Protein AF-A0A401PH43-F1 (afdb_monomer)

Radius of gyration: 20.77 Å; Cα contacts (8 Å, |Δi|>4): 677; chains: 1; bounding box: 46×24×68 Å

Secondary structure (DSSP, 8-state):
---PPEEEEEE---EEEEE--EEEEEE---EEEEE--EEEEEEEEEEEEEE--EEEEEEEEEEEEEE--EEEEEE--EEEEEE--EEEEEEEEEEEEEE--EEEEEEEEEEEEEE---EEEEEEE--EEEEEEEEEEEEEE--EEEEEEEEEEEE---EEEEEEEEEEEEE--EEEEEEEEEEEEEE--EEEEEEEEEEEEEE----EEEEEEEEE--

Solvent-accessible surface area (backbone atoms only — not comparable to full-atom values): 9710 Å² total; per-residue (Å²): 132,86,85,70,74,49,76,47,77,47,78,52,73,53,77,46,79,44,83,48,41,44,35,42,39,37,39,43,43,39,38,40,38,38,41,43,40,40,36,42,39,36,42,40,41,38,36,41,39,42,37,44,36,41,38,39,40,39,42,41,36,40,36,41,38,37,40,42,37,43,36,41,37,40,42,42,37,42,37,41,40,37,43,41,39,40,36,43,40,38,43,40,38,42,35,43,38,37,41,43,33,44,39,39,40,41,40,44,36,44,38,40,39,40,40,42,49,36,39,42,38,39,40,43,34,41,37,41,41,39,39,42,36,39,37,42,42,36,42,43,38,42,36,41,36,38,41,43,39,40,36,43,33,48,36,43,40,39,36,41,38,38,42,40,37,41,36,43,40,34,41,45,40,41,36,42,38,36,43,41,34,45,36,44,38,40,42,44,34,42,37,42,39,40,42,43,38,42,38,38,38,77,47,78,47,77,46,82,51,72,50,78,47,82,43,85,56,130

Mean predicted aligned error: 4.61 Å

Foldseek 3Di:
DDQDEEEEEEEDEEEEEEAHHYEYAYDYAYEYEYEEEYEEHYAEHYEYAEEYEYEYEEHEEYEEAYAYEYEYEEHYEYEYEYHYEYEYDYAYHYEEEEAYEYEEEDAYEYEYEYHYAYEYEEHYEYEYDYAYAYEYEYEYEYEYEEHEHYEYAAYYEYEYAYHYEYEYHYEYHYEEHEEYEYEEEEEYEYEYEEHYEYEYDYHYHYHDDYHYHYHYDD

pLDDT: mean 93.83, std 7.71, range [42.06, 98.56]

Sequence (218 aa):
MGYEREIFVGYVREIFVGYERKIFVGYERDFFVGYVREIFVGYEREIFVGYGREIVVGYVREIFVGYEREIFVGYLREIFVGYEREVFVGYEREIFVGYVRVIFVGYLREVFVGYERDFFVGYVREVFVGYVREVFVGYVRGVFVGYVREIFVEYVREIFVGYVWEIFVGYEREIFVGYVREIFVGYEREIFVGYEREDFVGYVREVFVGYVRETFLC

Structure (mmCIF, N/CA/C/O backbone):
data_AF-A0A401PH43-F1
#
_entry.id   AF-A0A401PH43-F1
#
loop_
_atom_site.group_PDB
_atom_site.id
_atom_site.type_symbol
_atom_site.label_atom_id
_atom_site.label_alt_id
_atom_site.label_comp_id
_atom_site.label_asym_id
_atom_site.label_entity_id
_atom_site.label_seq_id
_atom_site.pdbx_PDB_ins_code
_atom_site.Cartn_x
_atom_site.Cartn_y
_atom_site.Cartn_z
_atom_site.occupancy
_atom_site.B_iso_or_equiv
_atom_site.auth_seq_id
_atom_site.auth_comp_id
_atom_site.auth_asym_id
_atom_site.auth_atom_id
_atom_site.pdbx_PDB_model_num
ATOM 1 N N . MET A 1 1 ? -6.395 -14.710 36.425 1.00 44.12 1 MET A N 1
ATOM 2 C CA . MET A 1 1 ? -6.959 -13.359 36.248 1.00 44.12 1 MET A CA 1
ATOM 3 C C . MET A 1 1 ? -7.777 -13.417 34.978 1.00 44.12 1 MET A C 1
ATOM 5 O O . MET A 1 1 ? -7.200 -13.651 33.925 1.00 44.12 1 MET A O 1
ATOM 9 N N . GLY A 1 2 ? -9.102 -13.446 35.112 1.00 42.06 2 GLY A N 1
ATOM 10 C CA . GLY A 1 2 ? -10.000 -13.591 33.968 1.00 42.06 2 GLY A CA 1
ATOM 11 C C . GLY A 1 2 ? -9.934 -12.333 33.114 1.00 42.06 2 GLY A C 1
ATOM 12 O O . GLY A 1 2 ? -10.031 -11.238 33.649 1.00 42.06 2 GLY A O 1
ATOM 13 N N . TYR A 1 3 ? -9.704 -12.497 31.815 1.00 54.25 3 TYR A N 1
ATOM 14 C CA . TYR A 1 3 ? -9.770 -11.400 30.859 1.00 54.25 3 TYR A CA 1
ATOM 15 C C . TYR A 1 3 ? -11.245 -11.152 30.551 1.00 54.25 3 TYR A C 1
ATOM 17 O O . TYR A 1 3 ? -11.844 -11.911 29.783 1.00 54.25 3 TYR A O 1
ATOM 25 N N . GLU A 1 4 ? -11.843 -10.151 31.186 1.00 63.12 4 GLU A N 1
ATOM 26 C CA . GLU A 1 4 ? -13.173 -9.690 30.799 1.00 63.12 4 GLU A CA 1
ATOM 27 C C . GLU A 1 4 ? -13.064 -8.894 29.494 1.00 63.12 4 GLU A C 1
ATOM 29 O O . GLU A 1 4 ? -12.068 -8.218 29.238 1.00 63.12 4 GLU A O 1
ATOM 34 N N . ARG A 1 5 ? -14.049 -9.077 28.610 1.00 79.88 5 ARG A N 1
ATOM 35 C CA . ARG A 1 5 ? -14.232 -8.213 27.444 1.00 79.88 5 ARG A CA 1
ATOM 36 C C . ARG A 1 5 ? -15.199 -7.125 27.856 1.00 79.88 5 ARG A C 1
ATOM 38 O O . ARG A 1 5 ? -16.316 -7.450 28.255 1.00 79.88 5 ARG A O 1
ATOM 45 N N . GLU A 1 6 ? -14.787 -5.880 27.710 1.00 89.19 6 GLU A N 1
ATOM 46 C CA . GLU A 1 6 ? -15.667 -4.737 27.921 1.00 89.19 6 GLU A CA 1
ATOM 47 C C . GLU A 1 6 ? -16.271 -4.309 26.582 1.00 89.19 6 GLU A C 1
ATOM 49 O O . GLU A 1 6 ? -15.622 -4.397 25.537 1.00 89.19 6 GLU A O 1
ATOM 54 N N . ILE A 1 7 ? -17.546 -3.920 26.614 1.00 92.94 7 ILE A N 1
ATOM 55 C CA . ILE A 1 7 ? -18.271 -3.409 25.452 1.00 92.94 7 ILE A CA 1
ATOM 56 C C . ILE A 1 7 ? -18.771 -2.019 25.809 1.00 92.94 7 ILE A C 1
ATOM 58 O O . ILE A 1 7 ? -19.544 -1.869 26.758 1.00 92.94 7 ILE A O 1
ATOM 62 N N . PHE A 1 8 ? -18.372 -1.038 25.015 1.00 93.31 8 PHE A N 1
ATOM 63 C CA . PHE A 1 8 ? -18.819 0.334 25.133 1.00 93.31 8 PHE A CA 1
ATOM 64 C C . PHE A 1 8 ? -19.725 0.684 23.956 1.00 93.31 8 PHE A C 1
ATOM 66 O O . PHE A 1 8 ? -19.488 0.275 22.820 1.00 93.31 8 PHE A O 1
ATOM 73 N N . VAL A 1 9 ? -20.808 1.405 24.244 1.00 93.38 9 VAL A N 1
ATOM 74 C CA . VAL A 1 9 ? -21.763 1.856 23.231 1.00 93.38 9 VAL A CA 1
ATOM 75 C C . VAL A 1 9 ? -22.109 3.311 23.495 1.00 93.38 9 VAL A C 1
ATOM 77 O O . VAL A 1 9 ? -22.597 3.643 24.579 1.00 93.38 9 VAL A O 1
ATOM 80 N N . GLY A 1 10 ? -21.929 4.164 22.490 1.00 93.69 10 GLY A N 1
ATOM 81 C CA . GLY A 1 10 ? -22.334 5.563 22.541 1.00 93.69 10 GLY A CA 1
ATOM 82 C C . GLY A 1 10 ? -21.169 6.522 22.352 1.00 93.69 10 GLY A C 1
ATOM 83 O O . GLY A 1 10 ? -20.628 6.610 21.262 1.00 93.69 10 GLY A O 1
ATOM 84 N N . TYR A 1 11 ? -20.882 7.332 23.367 1.00 94.44 11 TYR A N 1
ATOM 85 C CA . TYR A 1 11 ? -19.766 8.273 23.347 1.00 94.44 11 TYR A CA 1
ATOM 86 C C . TYR A 1 11 ? -18.805 7.899 24.466 1.00 94.44 11 TYR A C 1
ATOM 88 O O . TYR A 1 11 ? -19.192 7.997 25.636 1.00 94.44 11 TYR A O 1
ATOM 96 N N . VAL A 1 12 ? -17.580 7.517 24.118 1.00 93.69 12 VAL A N 1
ATOM 97 C CA . VAL A 1 12 ? -16.522 7.227 25.092 1.00 93.69 12 VAL A CA 1
ATOM 98 C C . VAL A 1 12 ? -15.364 8.183 24.891 1.00 93.69 12 VAL A C 1
ATOM 100 O O . VAL A 1 12 ? -15.141 8.765 23.825 1.00 93.69 12 VAL A O 1
ATOM 103 N N . ARG A 1 13 ? -14.686 8.430 26.005 1.00 95.88 13 ARG A N 1
ATOM 104 C CA . ARG A 1 13 ? -13.484 9.238 26.050 1.00 95.88 13 ARG A CA 1
ATOM 105 C C . ARG A 1 13 ? -12.669 8.846 27.268 1.00 95.88 13 ARG A C 1
ATOM 107 O O . ARG A 1 13 ? -12.871 9.395 28.355 1.00 95.88 13 ARG A O 1
ATOM 114 N N . GLU A 1 14 ? -11.746 7.929 27.075 1.00 93.88 14 GLU A N 1
ATOM 115 C CA . GLU A 1 14 ? -11.003 7.273 28.137 1.00 93.88 14 GLU A CA 1
ATOM 116 C C . GLU A 1 14 ? -9.506 7.150 27.821 1.00 93.88 14 GLU A C 1
ATOM 118 O O . GLU A 1 14 ? -9.012 7.485 26.743 1.00 93.88 14 GLU A O 1
ATOM 123 N N . ILE A 1 15 ? -8.753 6.761 28.848 1.00 94.56 15 ILE A N 1
ATOM 124 C CA . ILE A 1 15 ? -7.337 6.422 28.746 1.00 94.56 15 ILE A CA 1
ATOM 125 C C . ILE A 1 15 ? -7.186 5.017 29.301 1.00 94.56 15 ILE A C 1
ATOM 127 O O . ILE A 1 15 ? -7.549 4.767 30.453 1.00 94.56 15 ILE A O 1
ATOM 131 N N . PHE A 1 16 ? -6.585 4.142 28.510 1.00 92.69 16 PHE A N 1
ATOM 132 C CA . PHE A 1 16 ? -6.400 2.745 28.853 1.00 92.69 16 PHE A CA 1
ATOM 133 C C . PHE A 1 16 ? -4.918 2.396 28.906 1.00 92.69 16 PHE A C 1
ATOM 135 O O . PHE A 1 16 ? -4.126 2.804 28.054 1.00 92.69 16 PHE A O 1
ATOM 142 N N . VAL A 1 17 ? -4.522 1.677 29.957 1.00 92.62 17 VAL A N 1
ATOM 143 C CA . VAL A 1 17 ? -3.119 1.356 30.219 1.00 92.62 17 VAL A CA 1
ATOM 144 C C . VAL A 1 17 ? -3.003 -0.080 30.696 1.00 92.62 17 VAL A C 1
ATOM 146 O O . VAL A 1 17 ? -3.491 -0.432 31.770 1.00 92.62 17 VAL A O 1
ATOM 149 N N . GLY A 1 18 ? -2.242 -0.880 29.956 1.00 91.88 18 GLY A N 1
ATOM 150 C CA . GLY A 1 18 ? -1.929 -2.252 30.322 1.00 91.88 18 GLY A CA 1
ATOM 151 C C . GLY A 1 18 ? -2.345 -3.240 29.248 1.00 91.88 18 GLY A C 1
ATOM 152 O O . GLY A 1 18 ? -1.910 -3.128 28.107 1.00 91.88 18 GLY A O 1
ATOM 153 N N . TYR A 1 19 ? -3.094 -4.266 29.647 1.00 90.75 19 TYR A N 1
ATOM 154 C CA . TYR A 1 19 ? -3.571 -5.320 28.754 1.00 90.75 19 TYR A CA 1
ATOM 155 C C . TYR A 1 19 ? -5.071 -5.159 28.548 1.00 90.75 19 TYR A C 1
ATOM 157 O O . TYR A 1 19 ? -5.846 -5.518 29.433 1.00 90.75 19 TYR A O 1
ATOM 165 N N . GLU A 1 20 ? -5.460 -4.670 27.377 1.00 88.62 20 GLU A N 1
ATOM 166 C CA . GLU A 1 20 ? -6.841 -4.309 27.071 1.00 88.62 20 GLU A CA 1
ATOM 167 C C . GLU A 1 20 ? -7.461 -5.274 26.060 1.00 88.62 20 GLU A C 1
ATOM 169 O O . GLU A 1 20 ? -6.793 -5.832 25.180 1.00 88.62 20 GLU A O 1
ATOM 174 N N . ARG A 1 21 ? -8.766 -5.511 26.214 1.00 93.81 21 ARG A N 1
ATOM 175 C CA . ARG A 1 21 ? -9.552 -6.281 25.251 1.00 93.81 21 ARG A CA 1
ATOM 176 C C . ARG A 1 21 ? -10.984 -5.771 25.188 1.00 93.81 21 ARG A C 1
ATOM 178 O O . ARG A 1 21 ? -11.822 -6.184 25.994 1.00 93.81 21 ARG A O 1
ATOM 185 N N . LYS A 1 22 ? -11.262 -4.915 24.211 1.00 93.69 22 LYS A N 1
ATOM 186 C CA . LYS A 1 22 ? -12.470 -4.087 24.196 1.00 93.69 22 LYS A CA 1
ATOM 187 C C . LYS A 1 22 ? -13.195 -4.128 22.862 1.00 93.69 22 LYS A C 1
ATOM 189 O O . LYS A 1 22 ? -12.655 -4.583 21.856 1.00 93.69 22 LYS A O 1
ATOM 194 N N . ILE A 1 23 ? -14.464 -3.744 22.898 1.00 95.06 23 ILE A N 1
ATOM 195 C CA . ILE A 1 23 ? -15.289 -3.496 21.721 1.00 95.06 23 ILE A CA 1
ATOM 196 C C . ILE A 1 23 ? -15.966 -2.151 21.933 1.00 95.06 23 ILE A C 1
ATOM 198 O O . ILE A 1 23 ? -16.631 -1.962 22.952 1.00 95.06 23 ILE A O 1
ATOM 202 N N . PHE A 1 24 ? -15.850 -1.270 20.954 1.00 95.62 24 PHE A N 1
ATOM 203 C CA . PHE A 1 24 ? -16.446 0.051 20.974 1.00 95.62 24 PHE A CA 1
ATOM 204 C C . PHE A 1 24 ? -17.394 0.213 19.789 1.00 95.62 24 PHE A C 1
ATOM 206 O O . PHE A 1 24 ? -17.13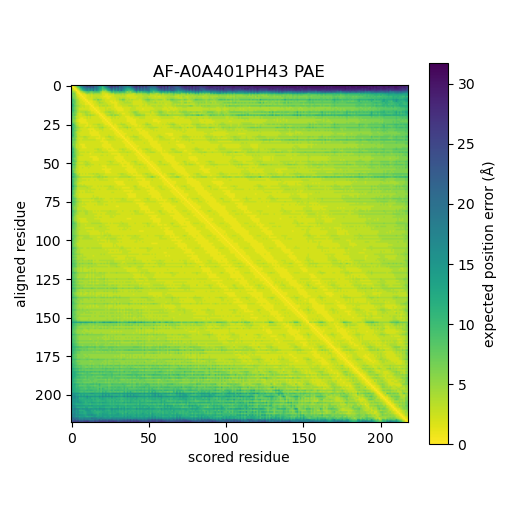9 -0.276 18.685 1.00 95.62 24 PHE A O 1
ATOM 213 N N . VAL A 1 25 ? -18.541 0.841 20.044 1.00 96.25 25 VAL A N 1
ATOM 214 C CA . VAL A 1 25 ? -19.552 1.126 19.025 1.00 96.25 25 VAL A CA 1
ATOM 215 C C . VAL A 1 25 ? -20.093 2.533 19.239 1.00 96.25 25 VAL A C 1
ATOM 217 O O . VAL A 1 25 ? -20.925 2.753 20.127 1.00 96.25 25 VAL A O 1
ATOM 220 N N . GLY A 1 26 ? -19.708 3.469 18.373 1.00 95.50 26 GLY A N 1
ATOM 221 C CA . GLY A 1 26 ? -20.236 4.825 18.416 1.00 95.50 26 GLY A CA 1
ATOM 222 C C . GLY A 1 26 ? -19.238 5.908 18.032 1.00 95.50 26 GLY A C 1
ATOM 223 O O . GLY A 1 26 ? -18.853 6.018 16.872 1.00 95.50 26 GLY A O 1
ATOM 224 N N . TYR A 1 27 ? -18.972 6.809 18.970 1.00 95.12 27 TYR A N 1
ATOM 225 C CA . TYR A 1 27 ? -18.087 7.954 18.809 1.00 95.12 27 TYR A CA 1
ATOM 226 C C . TYR A 1 27 ? -17.024 7.886 19.893 1.00 95.12 27 TYR A C 1
ATOM 228 O O . TYR A 1 27 ? -17.291 8.267 21.038 1.00 95.12 27 TYR A O 1
ATOM 236 N N . GLU A 1 28 ? -15.823 7.481 19.513 1.00 93.81 28 GLU A N 1
ATOM 237 C CA . GLU A 1 28 ? -14.765 7.189 20.466 1.00 93.81 28 GLU A CA 1
ATOM 238 C C . GLU A 1 28 ? -13.642 8.227 20.369 1.00 93.81 28 GLU A C 1
ATOM 240 O O . GLU A 1 28 ? -13.388 8.868 19.333 1.00 93.81 28 GLU A O 1
ATOM 245 N N . ARG A 1 29 ? -12.999 8.487 21.509 1.00 96.44 29 ARG A N 1
ATOM 246 C CA . ARG A 1 29 ? -11.845 9.379 21.567 1.00 96.44 29 ARG A CA 1
ATOM 247 C C . ARG A 1 29 ? -10.903 8.968 22.681 1.00 96.44 29 ARG A C 1
ATOM 249 O O . ARG A 1 29 ? -10.858 9.625 23.731 1.00 96.44 29 ARG A O 1
ATOM 256 N N . ASP A 1 30 ? -10.101 7.964 22.385 1.00 95.50 30 ASP A N 1
ATOM 257 C CA . ASP A 1 30 ? -9.360 7.249 23.406 1.00 95.50 30 ASP A CA 1
ATOM 258 C C . ASP A 1 30 ? -7.843 7.316 23.199 1.00 95.50 30 ASP A C 1
ATOM 260 O O . ASP A 1 30 ? -7.323 7.798 22.187 1.00 95.50 30 ASP A O 1
ATOM 264 N N . PHE A 1 31 ? -7.117 6.927 24.242 1.00 95.94 31 PHE A N 1
ATOM 265 C CA . PHE A 1 31 ? -5.663 6.820 24.236 1.00 95.94 31 PHE A CA 1
ATOM 266 C C . PHE A 1 31 ? -5.257 5.513 24.903 1.00 95.94 31 PHE A C 1
ATOM 268 O O . PHE A 1 31 ? -5.560 5.296 26.080 1.00 95.94 31 PHE A O 1
ATOM 275 N N . PHE A 1 32 ? -4.525 4.683 24.172 1.00 96.00 32 PHE A N 1
ATOM 276 C CA . PHE A 1 32 ? -4.158 3.340 24.584 1.00 96.00 32 PHE A CA 1
ATOM 277 C C . PHE A 1 32 ? -2.647 3.197 24.735 1.00 96.00 32 PHE A C 1
ATOM 279 O O . PHE A 1 32 ? -1.870 3.568 23.854 1.00 96.00 32 PHE A O 1
ATOM 286 N N . VAL A 1 33 ? -2.217 2.616 25.858 1.00 96.25 33 VAL A N 1
ATOM 287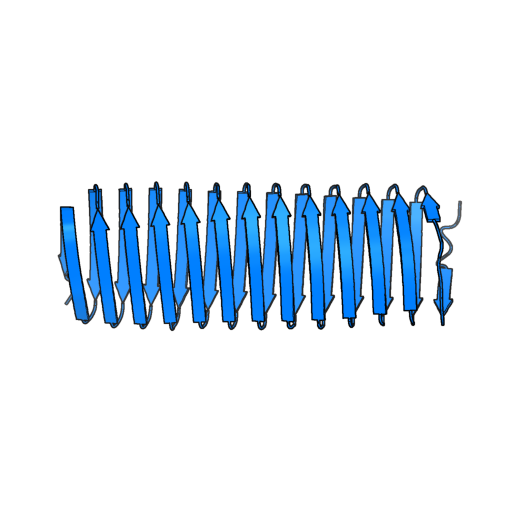 C CA . VAL A 1 33 ? -0.809 2.277 26.102 1.00 96.25 33 VAL A CA 1
ATOM 288 C C . VAL A 1 33 ? -0.673 0.84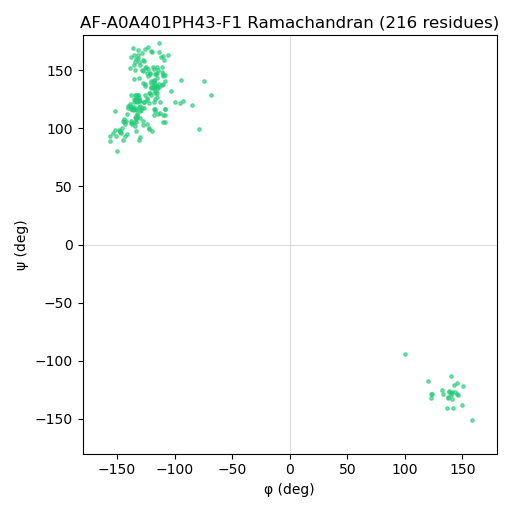2 26.578 1.00 96.25 33 VAL A C 1
ATOM 290 O O . VAL A 1 33 ? -1.178 0.477 27.640 1.00 96.25 33 VAL A O 1
ATOM 293 N N . GLY A 1 34 ? 0.115 0.048 25.860 1.00 95.19 34 GLY A N 1
ATOM 294 C CA . GLY A 1 34 ? 0.472 -1.308 26.266 1.00 95.19 34 GLY A CA 1
ATOM 295 C C . GLY A 1 34 ? 0.115 -2.347 25.215 1.00 95.19 34 GLY A C 1
ATOM 296 O O . GLY A 1 34 ? 0.547 -2.240 24.074 1.00 95.19 34 GLY A O 1
ATOM 297 N N . TYR A 1 35 ? -0.591 -3.395 25.633 1.00 94.50 35 TYR A N 1
ATOM 298 C CA . TYR A 1 35 ? -0.999 -4.506 24.782 1.00 94.50 35 TYR A CA 1
ATOM 299 C C . TYR A 1 35 ? -2.507 -4.462 24.567 1.00 94.50 35 TYR A C 1
ATOM 301 O O . TYR A 1 35 ? -3.260 -4.846 25.466 1.00 94.50 35 TYR A O 1
ATOM 309 N N . VAL A 1 36 ? -2.944 -4.055 23.381 1.00 93.88 36 VAL A N 1
ATOM 310 C CA . VAL A 1 36 ? -4.369 -3.895 23.068 1.00 93.88 36 VAL A CA 1
ATOM 311 C C . VAL A 1 36 ? -4.873 -4.931 22.071 1.00 93.88 36 VAL A C 1
ATOM 313 O O . VAL A 1 36 ? -4.116 -5.527 21.297 1.00 93.88 36 VAL A O 1
ATOM 316 N N . ARG A 1 37 ? -6.173 -5.223 22.153 1.00 95.81 37 ARG A N 1
ATOM 317 C CA . ARG A 1 37 ? -6.908 -6.066 21.202 1.00 95.81 37 ARG A CA 1
ATOM 318 C C . ARG A 1 37 ? -8.347 -5.609 21.096 1.00 95.81 37 ARG A C 1
ATOM 320 O O . ARG A 1 37 ? -9.166 -5.999 21.937 1.00 95.81 37 ARG A O 1
ATOM 327 N N . GLU A 1 38 ? -8.651 -4.839 20.069 1.00 95.19 38 GLU A N 1
ATOM 328 C CA . GLU A 1 38 ? -9.865 -4.030 20.066 1.00 95.19 38 GLU A CA 1
ATOM 329 C C . GLU A 1 38 ? -10.635 -4.137 18.756 1.00 95.19 38 GLU A C 1
ATOM 331 O O . GLU A 1 38 ? -10.143 -4.641 17.743 1.00 95.19 38 GLU A O 1
ATOM 336 N N . ILE A 1 39 ? -11.917 -3.797 18.836 1.00 96.31 39 ILE A N 1
ATOM 337 C CA . ILE A 1 39 ? -12.816 -3.723 17.692 1.00 96.31 39 ILE A CA 1
ATOM 338 C C . ILE A 1 39 ? -13.566 -2.410 17.812 1.00 96.31 39 ILE A C 1
ATOM 340 O O . ILE A 1 39 ? -14.241 -2.197 18.819 1.00 96.31 39 ILE A O 1
ATOM 344 N N . PHE A 1 40 ? -13.505 -1.605 16.765 1.00 96.25 40 PHE A N 1
ATOM 345 C CA . PHE A 1 40 ? -14.127 -0.296 16.696 1.00 96.25 40 PHE A CA 1
ATOM 346 C C . PHE A 1 40 ? -15.128 -0.244 15.550 1.00 96.25 40 PHE A C 1
ATOM 348 O O . PHE A 1 40 ? -14.869 -0.731 14.444 1.00 96.25 40 PHE A O 1
ATOM 355 N N . VAL A 1 41 ? -16.307 0.310 15.823 1.00 97.25 41 VAL A N 1
ATOM 356 C CA . VAL A 1 41 ? -17.365 0.488 14.830 1.00 97.25 41 VAL A CA 1
ATOM 357 C C . VAL A 1 41 ? -17.993 1.863 15.008 1.00 97.25 41 VAL A C 1
ATOM 359 O O . VAL A 1 41 ? -18.850 2.050 15.877 1.00 97.25 41 VAL A O 1
ATOM 362 N N . GLY A 1 42 ? -17.662 2.796 14.117 1.00 96.69 42 GLY A N 1
ATOM 363 C CA . GLY A 1 42 ? -18.214 4.142 14.180 1.00 96.69 42 GLY A CA 1
ATOM 364 C C . GLY A 1 42 ? -17.261 5.248 13.743 1.00 96.69 42 GLY A C 1
ATOM 365 O O . GLY A 1 42 ? -16.772 5.254 12.611 1.00 96.69 42 GLY A O 1
ATOM 366 N N . TYR A 1 43 ? -17.128 6.261 14.595 1.00 96.38 43 TYR A N 1
ATOM 367 C CA . TYR A 1 43 ? -16.387 7.493 14.347 1.00 96.38 43 TYR A CA 1
ATOM 368 C C . TYR A 1 43 ? -15.268 7.659 15.369 1.00 96.38 43 TYR A C 1
ATOM 370 O O . TYR A 1 43 ? -15.493 8.237 16.436 1.00 96.38 43 TYR A O 1
ATOM 378 N N . GLU A 1 44 ? -14.060 7.278 14.970 1.00 93.81 44 GLU A N 1
ATOM 379 C CA . GLU A 1 44 ? -12.969 7.042 15.913 1.00 93.81 44 GLU A CA 1
ATOM 380 C C . GLU A 1 44 ? -11.871 8.096 15.808 1.00 93.81 44 GLU A C 1
ATOM 382 O O . GLU A 1 44 ? -11.587 8.665 14.739 1.00 93.81 44 GLU A O 1
ATOM 387 N N . ARG A 1 45 ? -11.286 8.422 16.964 1.00 97.19 45 ARG A N 1
ATOM 388 C CA . ARG A 1 45 ? -10.155 9.347 17.089 1.00 97.19 45 ARG A CA 1
ATOM 389 C C . ARG A 1 45 ? -9.208 8.916 18.188 1.00 97.19 45 ARG A C 1
ATOM 391 O O . ARG A 1 45 ? -9.331 9.397 19.319 1.00 97.19 45 ARG A O 1
ATOM 398 N N . GLU A 1 46 ? -8.231 8.105 17.831 1.00 96.12 46 GLU A N 1
ATOM 399 C CA . GLU A 1 46 ? -7.486 7.346 18.828 1.00 96.12 46 GLU A CA 1
ATOM 400 C C . GLU A 1 46 ? -5.983 7.459 18.635 1.00 96.12 46 GLU A C 1
ATOM 402 O O . GLU A 1 46 ? -5.479 7.959 17.623 1.00 96.12 46 GLU A O 1
ATOM 407 N N . ILE A 1 47 ? -5.259 7.089 19.684 1.00 97.00 47 ILE A N 1
ATOM 408 C CA . ILE A 1 47 ? -3.807 6.996 19.659 1.00 97.00 47 ILE A CA 1
ATOM 409 C C . ILE A 1 47 ? -3.416 5.727 20.398 1.00 97.00 47 ILE A C 1
ATOM 411 O O . ILE A 1 47 ? -3.778 5.550 21.564 1.00 97.00 47 ILE A O 1
ATOM 415 N N . PHE A 1 48 ? -2.594 4.924 19.743 1.00 97.06 48 PHE A N 1
ATOM 416 C CA . PHE A 1 48 ? -2.098 3.655 20.234 1.00 97.06 48 PHE A CA 1
ATOM 417 C C . PHE A 1 48 ? -0.588 3.702 20.393 1.00 97.06 48 PHE A C 1
ATOM 419 O O . PHE A 1 48 ? 0.150 4.134 19.505 1.00 97.06 48 PHE A O 1
ATOM 426 N N . VAL A 1 49 ? -0.116 3.270 21.561 1.00 97.94 49 VAL A N 1
ATOM 427 C CA . VAL A 1 49 ? 1.310 3.153 21.857 1.00 97.94 49 VAL A CA 1
ATOM 428 C C . VAL A 1 49 ? 1.605 1.775 22.439 1.00 97.94 49 VAL A C 1
ATOM 430 O O . VAL A 1 49 ? 1.292 1.501 23.603 1.00 97.94 49 VAL A O 1
ATOM 433 N N . GLY A 1 50 ? 2.283 0.922 21.672 1.00 97.25 50 GLY A N 1
ATOM 434 C CA . GLY A 1 50 ? 2.771 -0.368 22.155 1.00 97.25 50 GLY A CA 1
ATOM 435 C C . GLY A 1 50 ? 2.623 -1.512 21.160 1.00 97.25 50 GLY A C 1
ATOM 436 O O . GLY A 1 50 ? 3.391 -1.609 20.210 1.00 97.25 50 GLY A O 1
ATOM 437 N N . TYR A 1 51 ? 1.758 -2.466 21.493 1.00 96.88 51 TYR A N 1
ATOM 438 C CA . TYR A 1 51 ? 1.475 -3.646 20.684 1.00 96.88 51 TYR A CA 1
ATOM 439 C C . TYR A 1 51 ? -0.034 -3.827 20.591 1.00 96.88 51 TYR A C 1
ATOM 441 O O . TYR A 1 51 ? -0.662 -4.239 21.571 1.00 96.88 51 TYR A O 1
ATOM 449 N N . GLY A 1 52 ? -0.608 -3.626 19.422 1.00 94.50 52 GLY A N 1
ATOM 450 C CA . GLY A 1 52 ? -2.037 -3.760 19.207 1.00 94.50 52 GLY A CA 1
ATOM 451 C C . GLY A 1 52 ? -2.405 -4.757 18.127 1.0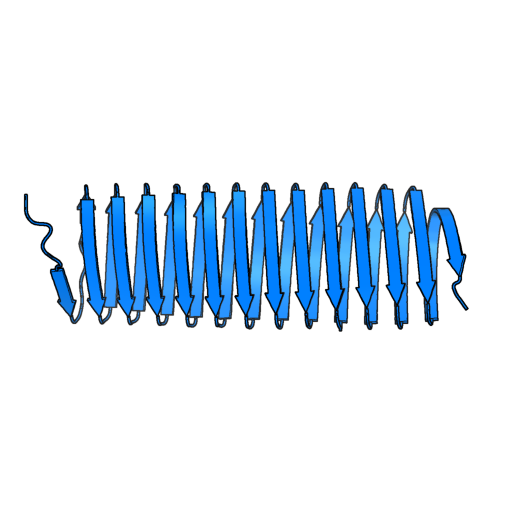0 94.50 52 GLY A C 1
ATOM 452 O O . GLY A 1 52 ? -1.584 -5.389 17.444 1.00 94.50 52 GLY A O 1
ATOM 453 N N . ARG A 1 53 ? -3.708 -5.023 18.104 1.00 97.25 53 ARG A N 1
ATOM 454 C CA . ARG A 1 53 ? -4.398 -5.771 17.058 1.00 97.25 53 ARG A CA 1
ATOM 455 C C . ARG A 1 53 ? -5.820 -5.279 17.001 1.00 97.25 53 ARG A C 1
ATOM 457 O O . ARG A 1 53 ? -6.584 -5.555 17.931 1.00 97.25 53 ARG A O 1
ATOM 464 N N . GLU A 1 54 ? -6.177 -4.661 15.897 1.00 96.50 54 GLU A N 1
ATOM 465 C CA . GLU A 1 54 ? -7.443 -3.956 15.804 1.00 96.50 54 GLU A CA 1
ATOM 466 C C . GLU A 1 54 ? -8.231 -4.351 14.569 1.00 96.50 54 GLU A C 1
ATOM 468 O O . GLU A 1 54 ? -7.708 -4.855 13.572 1.00 96.50 54 GLU A O 1
ATOM 473 N N . ILE A 1 55 ? -9.542 -4.191 14.691 1.00 97.38 55 ILE A N 1
ATOM 474 C CA . ILE A 1 55 ? -10.462 -4.233 13.567 1.00 97.38 55 ILE A CA 1
AT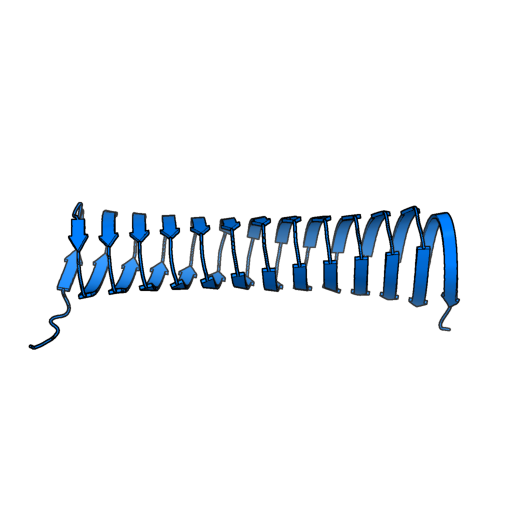OM 475 C C . ILE A 1 55 ? -11.296 -2.973 13.664 1.00 97.38 55 ILE A C 1
ATOM 477 O O . ILE A 1 55 ? -12.057 -2.822 14.619 1.00 97.38 55 ILE A O 1
ATOM 481 N N . VAL A 1 56 ? -11.193 -2.115 12.663 1.00 96.44 56 VAL A N 1
ATOM 482 C CA . VAL A 1 56 ? -11.858 -0.820 12.665 1.00 96.44 56 VAL A CA 1
ATOM 483 C C . VAL A 1 56 ? -12.777 -0.721 11.458 1.00 96.44 56 VAL A C 1
ATOM 485 O O . VAL A 1 56 ? -12.401 -1.023 10.323 1.00 96.44 56 VAL A O 1
ATOM 488 N N . VAL A 1 57 ? -14.023 -0.321 11.702 1.00 97.88 57 VAL A N 1
ATOM 489 C CA . VAL A 1 57 ? -15.026 -0.128 10.655 1.00 97.88 57 VAL A CA 1
ATOM 490 C C . VAL A 1 57 ? -15.680 1.237 10.815 1.00 97.88 57 VAL A C 1
ATOM 492 O O . VAL A 1 57 ? -16.429 1.461 11.765 1.00 97.88 57 VAL A O 1
ATOM 495 N N . GLY A 1 58 ? -15.479 2.130 9.845 1.00 97.00 58 GLY A N 1
ATOM 496 C CA . GLY A 1 58 ? -16.174 3.415 9.807 1.00 97.00 58 GLY A CA 1
ATOM 497 C C . GLY A 1 58 ? -15.314 4.592 9.358 1.00 97.00 58 GLY A C 1
ATOM 498 O O . GLY A 1 58 ? -14.680 4.548 8.306 1.00 97.00 58 GLY A O 1
ATOM 499 N N . TYR A 1 59 ? -15.387 5.688 10.112 1.00 96.69 59 TYR A N 1
ATOM 500 C CA . TYR A 1 59 ? -14.710 6.951 9.820 1.00 96.69 59 TYR A CA 1
ATOM 501 C C . TYR A 1 59 ? -13.667 7.248 10.887 1.00 96.69 59 TYR A C 1
ATOM 503 O O . TYR A 1 59 ? -14.019 7.585 12.015 1.00 96.69 59 TYR A O 1
ATOM 511 N N . VAL A 1 60 ? -12.396 7.203 10.512 1.00 92.94 60 VAL A N 1
ATOM 512 C CA . VAL A 1 60 ? -11.321 7.029 11.492 1.00 92.94 60 VAL A CA 1
ATOM 513 C C . VAL A 1 60 ? -10.255 8.101 11.354 1.00 92.94 60 VAL A C 1
ATOM 515 O O . VAL A 1 60 ? -10.018 8.654 10.272 1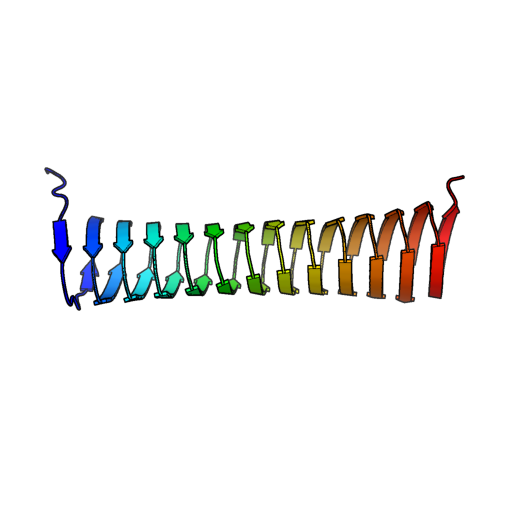.00 92.94 60 VAL A O 1
ATOM 518 N N . ARG A 1 61 ? -9.633 8.440 12.485 1.00 97.62 61 ARG A N 1
ATOM 519 C CA . ARG A 1 61 ? -8.380 9.194 12.541 1.00 97.62 61 ARG A CA 1
ATOM 520 C C . ARG A 1 61 ? -7.511 8.681 13.672 1.00 97.62 61 ARG A C 1
ATOM 522 O O . ARG A 1 61 ? -7.742 9.066 14.818 1.00 97.62 61 ARG A O 1
ATOM 529 N N . GLU A 1 62 ? -6.487 7.919 13.340 1.00 96.50 62 GLU A N 1
ATOM 530 C CA . GLU A 1 62 ? -5.681 7.229 14.341 1.00 96.50 62 GLU A CA 1
ATOM 531 C C . GLU A 1 62 ? -4.192 7.528 14.200 1.00 96.50 62 GLU A C 1
ATOM 533 O O . GLU A 1 62 ? -3.710 8.013 13.170 1.00 96.50 62 GLU A O 1
ATOM 538 N N . ILE A 1 63 ? -3.473 7.333 15.302 1.00 98.00 63 ILE A N 1
ATOM 539 C CA . ILE A 1 63 ? -2.017 7.397 15.348 1.00 98.00 63 ILE A CA 1
ATOM 540 C C . ILE A 1 63 ? -1.526 6.150 16.061 1.00 98.00 63 ILE A C 1
ATOM 542 O O . ILE A 1 63 ? -1.847 5.939 17.227 1.00 98.00 63 ILE A O 1
ATOM 546 N N . PHE A 1 64 ? -0.663 5.413 15.389 1.00 97.75 64 PHE A N 1
ATOM 547 C CA . PHE A 1 64 ? -0.098 4.166 15.855 1.00 97.75 64 PHE A CA 1
ATOM 548 C C . PHE A 1 64 ? 1.404 4.308 16.046 1.00 97.75 64 PHE A C 1
ATOM 550 O O . PHE A 1 64 ? 2.121 4.832 15.189 1.00 97.75 64 PHE A O 1
ATOM 557 N N . VAL A 1 65 ? 1.887 3.886 17.212 1.00 98.38 65 VAL A N 1
ATOM 558 C CA . VAL A 1 65 ? 3.312 3.885 17.537 1.00 98.38 65 VAL A CA 1
ATOM 559 C C . VAL A 1 65 ? 3.679 2.559 18.184 1.00 98.38 65 VAL A C 1
ATOM 561 O O . VAL A 1 65 ? 3.485 2.374 19.391 1.00 98.38 65 VAL A O 1
ATOM 564 N N . GLY A 1 66 ? 4.290 1.659 17.415 1.00 97.88 66 GLY A N 1
ATOM 565 C CA . GLY A 1 66 ? 4.748 0.389 17.959 1.00 97.88 66 GLY A CA 1
ATOM 566 C C . GLY A 1 66 ? 4.769 -0.771 16.976 1.00 97.88 66 GLY A C 1
ATOM 567 O O . GLY A 1 66 ? 5.555 -0.781 16.032 1.00 97.88 66 GLY A O 1
ATOM 568 N N . TYR A 1 67 ? 4.031 -1.821 17.318 1.00 98.00 67 TYR A N 1
ATOM 569 C CA . TYR A 1 67 ? 3.957 -3.065 16.562 1.00 98.00 67 TYR A CA 1
ATOM 570 C C . TYR A 1 67 ? 2.496 -3.425 16.361 1.00 98.00 67 TYR A C 1
ATOM 572 O O . TYR A 1 67 ? 1.923 -4.143 17.195 1.00 98.00 67 TYR A O 1
ATOM 580 N N . GLU A 1 68 ? 1.933 -2.997 15.242 1.00 96.94 68 GLU A N 1
ATOM 581 C CA . GLU A 1 68 ? 0.507 -3.107 15.017 1.00 96.94 68 GLU A CA 1
ATOM 582 C C . GLU A 1 68 ? 0.141 -4.150 13.969 1.00 96.94 68 GLU A C 1
ATOM 584 O O . GLU A 1 68 ? 0.952 -4.678 13.189 1.00 96.94 68 GLU A O 1
ATOM 589 N N . ARG A 1 69 ? -1.116 -4.575 14.073 1.00 98.19 69 ARG A N 1
ATOM 590 C CA . ARG A 1 69 ? -1.764 -5.442 13.097 1.00 98.19 69 ARG A CA 1
ATOM 591 C C . ARG A 1 69 ? -3.232 -5.093 13.022 1.00 98.19 69 ARG A C 1
ATOM 593 O O . ARG A 1 69 ? -4.020 -5.659 13.791 1.00 98.19 69 ARG A O 1
ATOM 600 N N . GLU A 1 70 ? -3.599 -4.264 12.070 1.00 97.56 70 GLU A N 1
ATOM 601 C CA . GLU A 1 70 ? -4.982 -3.855 11.918 1.00 97.56 70 GLU A CA 1
ATOM 602 C C . GLU A 1 70 ? -5.649 -4.388 10.653 1.00 97.56 70 GLU A C 1
ATOM 604 O O . GLU A 1 70 ? -5.036 -4.840 9.679 1.00 97.56 70 GLU A O 1
ATOM 609 N N . ILE A 1 71 ? -6.975 -4.355 10.709 1.00 98.19 71 ILE A N 1
ATOM 610 C CA . ILE A 1 71 ? -7.849 -4.469 9.556 1.00 98.19 71 ILE A CA 1
ATOM 611 C C . ILE A 1 71 ? -8.768 -3.266 9.599 1.00 98.19 71 ILE A C 1
ATOM 613 O O . ILE A 1 71 ? -9.538 -3.119 10.550 1.00 98.19 71 ILE A O 1
ATOM 617 N N . PHE A 1 72 ? -8.756 -2.483 8.536 1.00 97.75 72 PHE A N 1
ATOM 618 C CA . PHE A 1 72 ? -9.578 -1.304 8.438 1.00 97.75 72 PHE A CA 1
ATOM 619 C C . PHE A 1 72 ? -10.536 -1.359 7.255 1.00 97.75 72 PHE A C 1
ATOM 621 O O . PHE A 1 72 ? -10.207 -1.823 6.158 1.00 97.75 72 PHE A O 1
ATOM 628 N N . VAL A 1 73 ? -11.751 -0.867 7.486 1.00 98.25 73 VAL A N 1
ATOM 629 C CA . VAL A 1 73 ? -12.779 -0.740 6.456 1.00 98.25 73 VAL A CA 1
ATOM 630 C C . VAL A 1 73 ? -13.475 0.610 6.575 1.00 98.25 73 VAL A C 1
ATOM 632 O O . VAL A 1 73 ? -14.212 0.845 7.536 1.00 98.25 73 VAL A O 1
ATOM 635 N N . GLY A 1 74 ? -13.337 1.467 5.562 1.00 97.56 74 GLY A N 1
ATOM 636 C CA . GLY A 1 74 ? -14.142 2.682 5.450 1.00 97.56 74 GLY A CA 1
ATOM 637 C C . GLY A 1 74 ? -13.404 3.902 4.911 1.00 97.56 74 GLY A C 1
ATOM 638 O O . GLY A 1 74 ? -13.019 3.942 3.746 1.00 97.56 74 GLY A O 1
ATOM 639 N N . TYR A 1 75 ? -13.372 4.960 5.718 1.00 98.00 75 TYR A N 1
ATOM 640 C CA . TYR A 1 75 ? -12.747 6.238 5.386 1.00 98.00 75 TYR A CA 1
ATOM 641 C C . TYR A 1 75 ? -11.788 6.619 6.500 1.00 98.00 75 TYR A C 1
ATOM 643 O O . TYR A 1 75 ? -12.223 7.137 7.539 1.00 98.00 75 TYR A O 1
ATOM 651 N N . LEU A 1 76 ? -10.500 6.426 6.270 1.00 96.75 76 LEU A N 1
ATOM 652 C CA . LEU A 1 76 ? -9.514 6.545 7.320 1.00 96.75 76 LEU A CA 1
ATOM 653 C C . LEU A 1 76 ? -8.493 7.631 7.017 1.00 96.75 76 LEU A C 1
ATOM 655 O O . LEU A 1 76 ? -8.392 8.231 5.933 1.00 96.75 76 LEU A O 1
ATOM 659 N N . ARG A 1 77 ? -7.772 7.956 8.079 1.00 98.31 77 ARG A N 1
ATOM 660 C CA . ARG A 1 77 ? -6.626 8.839 8.038 1.00 98.31 77 ARG A CA 1
ATOM 661 C C . ARG A 1 77 ? -5.714 8.482 9.193 1.00 98.31 77 ARG A C 1
ATOM 663 O O . ARG A 1 77 ? -5.902 9.018 10.289 1.00 98.31 77 ARG A O 1
ATOM 670 N N . GLU A 1 78 ? -4.717 7.668 8.913 1.00 97.94 78 GLU A N 1
ATOM 671 C CA . GLU A 1 78 ? -3.780 7.197 9.918 1.00 97.94 78 GLU A CA 1
ATOM 672 C C . GLU A 1 78 ? -2.368 7.763 9.773 1.00 97.94 78 GLU A C 1
ATOM 674 O O . GLU A 1 78 ? -1.959 8.319 8.746 1.00 97.94 78 GLU A O 1
ATOM 679 N N . ILE A 1 79 ? -1.632 7.644 10.873 1.00 98.44 79 ILE A N 1
ATOM 680 C CA . ILE A 1 79 ? -0.186 7.800 10.932 1.00 98.44 79 ILE A CA 1
ATOM 681 C C . ILE A 1 79 ? 0.356 6.596 11.687 1.00 98.44 79 ILE A C 1
ATOM 683 O O . ILE A 1 79 ? 0.005 6.418 12.850 1.00 98.44 79 ILE A O 1
ATOM 687 N N . PHE A 1 80 ? 1.272 5.862 11.075 1.00 98.19 80 PHE A N 1
ATOM 688 C CA . PHE A 1 80 ? 1.909 4.710 11.684 1.00 98.19 80 PHE A CA 1
ATOM 689 C C . PHE A 1 80 ? 3.413 4.911 11.823 1.00 98.19 80 PHE A C 1
ATOM 691 O O . PHE A 1 80 ? 4.095 5.424 10.926 1.00 98.19 80 PHE A O 1
ATOM 698 N N . VAL A 1 81 ? 3.943 4.514 12.977 1.00 98.50 81 VAL A N 1
ATOM 699 C CA . VAL A 1 81 ? 5.363 4.609 13.300 1.00 98.50 81 VAL A CA 1
ATOM 700 C C . VAL A 1 81 ? 5.813 3.326 13.985 1.00 98.50 81 VAL A C 1
ATOM 702 O O . VAL A 1 81 ? 5.630 3.160 15.193 1.00 98.50 81 VAL A O 1
ATOM 705 N N . GLY A 1 82 ? 6.518 2.470 13.246 1.00 98.12 82 GLY A N 1
ATOM 706 C CA . GLY A 1 82 ? 7.028 1.221 13.795 1.00 98.12 82 GLY A CA 1
ATOM 707 C C . GLY A 1 82 ? 7.009 0.048 12.824 1.00 98.12 82 GLY A C 1
ATOM 708 O O . GLY A 1 82 ? 7.645 0.099 11.769 1.00 98.12 82 GLY A O 1
ATOM 709 N N . TYR A 1 83 ? 6.399 -1.052 13.259 1.00 98.19 83 TYR A N 1
ATOM 710 C CA . TYR A 1 83 ? 6.352 -2.329 12.553 1.00 98.19 83 TYR A CA 1
ATOM 711 C C . TYR A 1 83 ? 4.913 -2.755 12.317 1.00 98.19 83 TYR A C 1
ATOM 713 O O . TYR A 1 83 ? 4.317 -3.405 13.179 1.00 98.19 83 TYR A O 1
ATOM 721 N N . GLU A 1 84 ? 4.434 -2.520 11.106 1.00 97.44 84 GLU A N 1
ATOM 722 C CA . GLU A 1 84 ? 3.009 -2.594 10.831 1.00 97.44 84 GLU A CA 1
ATOM 723 C C . GLU A 1 84 ? 2.640 -3.702 9.856 1.00 97.44 84 GLU A C 1
ATOM 725 O O . GLU A 1 84 ? 3.443 -4.163 9.028 1.00 97.44 84 GLU A O 1
ATOM 730 N N . ARG A 1 85 ? 1.406 -4.188 10.000 1.00 98.31 85 ARG A N 1
ATOM 731 C CA . ARG A 1 85 ? 0.798 -5.146 9.077 1.00 98.31 85 ARG A CA 1
ATOM 732 C C . ARG A 1 85 ? -0.682 -4.878 8.948 1.00 98.31 85 ARG A C 1
ATOM 734 O O . ARG A 1 85 ? -1.452 -5.308 9.806 1.00 98.31 85 ARG A O 1
ATOM 741 N N . GLU A 1 86 ? -1.066 -4.319 7.821 1.00 97.94 86 GLU A N 1
ATOM 742 C CA . GLU A 1 86 ? -2.391 -3.744 7.671 1.00 97.94 86 GLU A CA 1
ATOM 743 C C . GLU A 1 86 ? -3.134 -4.331 6.482 1.00 97.94 86 GLU A C 1
ATOM 745 O O . GLU A 1 86 ? -2.558 -4.827 5.504 1.00 97.94 86 GLU A O 1
ATOM 750 N N . VAL A 1 87 ? -4.456 -4.313 6.603 1.00 98.38 87 VAL A N 1
ATOM 751 C CA . VAL A 1 87 ? -5.370 -4.607 5.508 1.00 98.38 87 VAL A CA 1
ATOM 752 C C . VAL A 1 87 ? -6.394 -3.491 5.437 1.00 98.38 87 VAL A C 1
ATOM 754 O O . VAL A 1 87 ? -7.182 -3.337 6.367 1.00 98.38 87 VAL A O 1
ATOM 757 N N . PHE A 1 88 ? -6.434 -2.790 4.312 1.00 98.06 88 PHE A N 1
ATOM 758 C CA . PHE A 1 88 ? -7.347 -1.680 4.076 1.00 98.06 88 PHE A CA 1
ATOM 759 C C . PHE A 1 88 ? -8.366 -1.998 2.995 1.00 98.06 88 PHE A C 1
ATOM 761 O O . PHE A 1 88 ? -8.041 -2.542 1.932 1.00 98.06 88 PHE A O 1
ATOM 768 N N . VAL A 1 89 ? -9.610 -1.595 3.246 1.00 98.44 89 VAL A N 1
ATOM 769 C CA . VAL A 1 89 ? -10.677 -1.586 2.247 1.00 98.44 89 VAL A CA 1
ATOM 770 C C . VAL A 1 89 ? -11.438 -0.268 2.329 1.00 98.44 89 VAL A C 1
ATOM 772 O O . VAL A 1 89 ? -12.279 -0.092 3.214 1.00 98.44 89 VAL A O 1
ATOM 775 N N . GLY A 1 90 ? -11.221 0.628 1.365 1.00 97.94 90 GLY A N 1
ATOM 776 C CA . GLY A 1 90 ? -11.898 1.920 1.393 1.00 97.94 90 GLY A CA 1
ATOM 777 C C . GLY A 1 90 ? -11.144 3.089 0.774 1.00 97.94 90 GLY A C 1
ATOM 778 O O . GLY A 1 90 ? -10.615 3.004 -0.337 1.00 97.94 90 GLY A O 1
ATOM 779 N N . TYR A 1 91 ? -11.220 4.225 1.462 1.00 98.31 91 TYR A N 1
ATOM 780 C CA . TYR A 1 91 ? -10.695 5.522 1.045 1.00 98.31 91 TYR A CA 1
ATOM 781 C C . TYR A 1 91 ? -9.714 6.048 2.080 1.00 98.31 91 TYR A C 1
ATOM 783 O O . TYR A 1 91 ? -10.130 6.703 3.040 1.00 98.31 91 TYR A O 1
ATOM 791 N N . GLU A 1 92 ? -8.429 5.876 1.799 1.00 97.69 92 GLU A N 1
ATOM 792 C CA . GLU A 1 92 ? -7.408 6.000 2.827 1.00 97.69 92 GLU A CA 1
ATOM 793 C C . GLU A 1 92 ? -6.396 7.104 2.573 1.00 97.69 92 GLU A C 1
ATOM 795 O O . GLU A 1 92 ? -6.156 7.569 1.447 1.00 97.69 92 GLU A O 1
ATOM 800 N N . ARG A 1 93 ? -5.858 7.602 3.686 1.00 98.50 93 ARG A N 1
ATOM 801 C CA . ARG A 1 93 ? -4.840 8.647 3.731 1.00 98.50 93 ARG A CA 1
ATOM 802 C C . ARG A 1 93 ? -3.843 8.336 4.825 1.00 98.50 93 ARG A C 1
ATOM 804 O O . ARG A 1 93 ? -4.045 8.761 5.962 1.00 98.50 93 ARG A O 1
ATOM 811 N N . GLU A 1 94 ? -2.757 7.701 4.441 1.00 98.06 94 GLU A N 1
ATOM 812 C CA . GLU A 1 94 ? -1.822 7.098 5.378 1.00 98.06 94 GLU A CA 1
ATOM 813 C C . GLU A 1 94 ? -0.464 7.802 5.332 1.00 98.06 94 GLU A C 1
ATOM 815 O O . GLU A 1 94 ? -0.058 8.397 4.322 1.00 98.06 94 GLU A O 1
ATOM 820 N N . ILE A 1 95 ? 0.213 7.793 6.478 1.00 98.44 95 ILE A N 1
ATOM 821 C CA . ILE A 1 95 ? 1.622 8.156 6.597 1.00 98.44 95 ILE A CA 1
ATOM 822 C C . ILE A 1 95 ? 2.315 7.049 7.371 1.00 98.44 95 ILE A C 1
ATOM 824 O O . ILE A 1 95 ? 1.977 6.823 8.530 1.00 98.44 95 ILE A O 1
ATOM 828 N N . PHE A 1 96 ? 3.345 6.465 6.781 1.00 98.12 96 PHE A N 1
ATOM 829 C CA . PHE A 1 96 ? 4.112 5.392 7.390 1.00 98.12 96 PHE A CA 1
ATOM 830 C C . PHE A 1 96 ? 5.563 5.778 7.622 1.00 98.12 96 PHE A C 1
ATOM 832 O O . PHE A 1 96 ? 6.231 6.370 6.767 1.00 98.12 96 PHE A O 1
ATOM 839 N N . VAL A 1 97 ? 6.081 5.385 8.782 1.00 98.44 97 VAL A N 1
ATOM 840 C CA . VAL A 1 97 ? 7.507 5.454 9.090 1.00 98.44 97 VAL A CA 1
ATOM 841 C C . VAL A 1 97 ? 7.950 4.147 9.737 1.00 98.44 97 VAL A C 1
ATOM 843 O O . VAL A 1 97 ? 7.644 3.893 10.901 1.00 98.44 97 VAL A O 1
ATOM 846 N N . GLY A 1 98 ? 8.739 3.343 9.021 1.00 98.12 98 GLY A N 1
ATOM 847 C CA . GLY A 1 98 ? 9.321 2.119 9.574 1.00 98.12 98 GLY A CA 1
ATOM 848 C C . GLY A 1 98 ? 9.279 0.919 8.637 1.00 98.12 98 GLY A C 1
ATOM 849 O O . GLY A 1 98 ? 9.742 1.001 7.502 1.00 98.12 98 GLY A O 1
ATOM 850 N N . TYR A 1 99 ? 8.826 -0.221 9.157 1.00 98.25 99 TYR A N 1
ATOM 851 C CA . TYR A 1 99 ? 8.711 -1.482 8.427 1.00 98.25 99 TYR A CA 1
ATOM 852 C C . TYR A 1 99 ? 7.244 -1.835 8.261 1.00 98.25 99 TYR A C 1
ATOM 854 O O . TYR A 1 99 ? 6.589 -2.170 9.245 1.00 98.25 99 TYR A O 1
ATOM 862 N N . VAL A 1 100 ? 6.755 -1.819 7.031 1.00 97.81 100 VAL A N 1
ATOM 863 C CA . VAL A 1 100 ? 5.325 -1.932 6.756 1.00 97.81 100 VAL A CA 1
ATOM 864 C C . VAL A 1 100 ? 5.045 -3.073 5.793 1.00 97.81 100 VAL A C 1
ATOM 866 O O . VAL A 1 100 ? 5.907 -3.530 5.032 1.00 97.81 100 VAL A O 1
ATOM 869 N N . ARG A 1 101 ? 3.839 -3.612 5.935 1.00 98.31 101 ARG A N 1
ATOM 870 C CA . ARG A 1 101 ? 3.258 -4.566 5.009 1.00 98.31 101 ARG A CA 1
ATOM 871 C C . ARG A 1 101 ? 1.762 -4.312 4.888 1.00 98.31 101 ARG A C 1
ATOM 873 O O . ARG A 1 101 ? 1.024 -4.721 5.786 1.00 98.31 101 ARG A O 1
ATOM 880 N N . VAL A 1 102 ? 1.328 -3.783 3.757 1.00 98.25 102 VAL A N 1
ATOM 881 C CA . VAL A 1 102 ? -0.073 -3.490 3.460 1.00 98.25 102 VAL A CA 1
ATOM 882 C C . VAL A 1 102 ? -0.655 -4.448 2.421 1.00 98.25 102 VAL A C 1
ATOM 884 O O . VAL A 1 10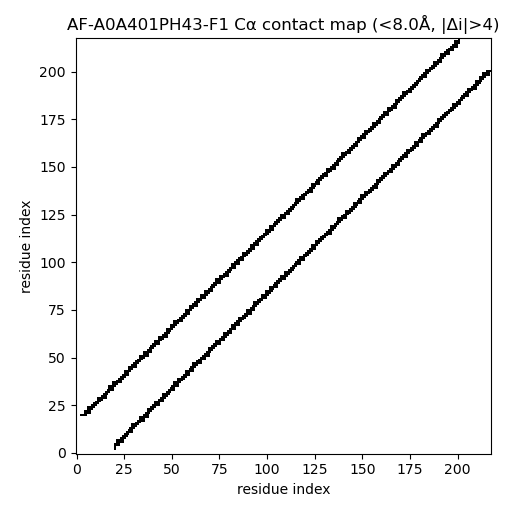2 ? 0.003 -4.936 1.496 1.00 98.25 102 VAL A O 1
ATOM 887 N N . ILE A 1 103 ? -1.941 -4.747 2.591 1.00 98.44 103 ILE A N 1
ATOM 888 C CA . ILE A 1 103 ? -2.825 -5.173 1.507 1.00 98.44 103 ILE A CA 1
ATOM 889 C C . ILE A 1 103 ? -3.935 -4.138 1.394 1.00 98.44 103 ILE A C 1
ATOM 891 O O . ILE A 1 103 ? -4.687 -3.935 2.343 1.00 98.44 103 ILE A O 1
ATOM 895 N N . PHE A 1 104 ? -4.081 -3.544 0.221 1.00 98.44 104 PHE A N 1
ATOM 896 C CA . PHE A 1 104 ? -4.984 -2.426 0.015 1.00 98.44 104 PHE A CA 1
ATOM 897 C C . PHE A 1 104 ? -5.972 -2.688 -1.122 1.00 98.44 104 PHE A C 1
ATOM 899 O O . PHE A 1 104 ? -5.591 -3.144 -2.205 1.00 98.44 104 PHE A O 1
ATOM 906 N N . VAL A 1 105 ? -7.244 -2.340 -0.904 1.00 98.56 105 VAL A N 1
ATOM 907 C CA . VAL A 1 105 ? -8.277 -2.319 -1.947 1.00 98.56 105 VAL A CA 1
ATOM 908 C C . VAL A 1 105 ? -9.093 -1.026 -1.875 1.00 98.56 105 VAL A C 1
ATOM 910 O O . VAL A 1 105 ? -9.849 -0.820 -0.927 1.00 98.56 105 VAL A O 1
ATOM 913 N N . GLY A 1 106 ? -9.031 -0.191 -2.918 1.00 98.31 106 GLY A N 1
ATOM 914 C CA . GLY A 1 106 ? -9.856 1.020 -3.023 1.00 98.31 106 GLY A CA 1
ATOM 915 C C . GLY A 1 106 ? -9.126 2.249 -3.566 1.00 98.31 106 GLY A C 1
ATOM 916 O O . GLY A 1 106 ? -8.556 2.208 -4.655 1.00 98.31 106 GLY A O 1
ATOM 917 N N . TYR A 1 107 ? -9.191 3.361 -2.830 1.00 98.50 107 TYR A N 1
ATOM 918 C CA . TYR A 1 107 ? -8.505 4.621 -3.139 1.00 98.50 107 TYR A CA 1
ATOM 919 C C . TYR A 1 107 ? -7.506 4.998 -2.043 1.00 98.50 107 TYR A C 1
ATOM 921 O O . TYR A 1 107 ? -7.928 5.393 -0.958 1.00 98.50 107 TYR A O 1
ATOM 929 N N . LEU A 1 108 ? -6.211 4.942 -2.340 1.00 98.38 108 LEU A N 1
ATOM 930 C CA . LEU A 1 108 ? -5.148 5.254 -1.389 1.00 98.38 108 LEU A CA 1
ATOM 931 C C . LEU A 1 108 ? -4.463 6.571 -1.729 1.00 98.38 108 LEU A C 1
ATOM 933 O O . LEU A 1 108 ? -4.190 6.892 -2.892 1.00 98.38 108 LEU A O 1
ATOM 937 N N . ARG A 1 109 ? -4.138 7.330 -0.684 1.00 98.56 109 ARG A N 1
ATOM 938 C CA . ARG A 1 109 ? -3.091 8.338 -0.747 1.00 98.56 109 ARG A CA 1
ATOM 939 C C . ARG A 1 109 ? -2.083 8.121 0.369 1.00 98.56 109 ARG A C 1
ATOM 941 O O . ARG A 1 109 ? -2.413 8.367 1.524 1.00 98.56 109 ARG A O 1
ATOM 948 N N . GLU A 1 110 ? -0.850 7.841 -0.004 1.00 98.00 110 GLU A N 1
ATOM 949 C CA . GLU A 1 110 ? 0.183 7.420 0.932 1.00 98.00 110 GLU A CA 1
ATOM 950 C C . GLU A 1 110 ? 1.423 8.322 0.900 1.00 98.00 110 GLU A C 1
ATOM 952 O O . GLU A 1 110 ? 1.747 8.959 -0.111 1.00 98.00 110 GLU A O 1
ATOM 957 N N . VAL A 1 111 ? 2.099 8.410 2.046 1.00 98.31 111 VAL A N 1
ATOM 958 C CA . VAL A 1 111 ? 3.494 8.843 2.152 1.00 98.31 111 VAL A CA 1
ATOM 959 C C . VAL A 1 111 ? 4.230 7.878 3.067 1.00 98.31 111 VAL A C 1
ATOM 961 O O . VAL A 1 111 ? 3.835 7.707 4.217 1.00 98.31 111 VAL A O 1
ATOM 964 N N . PHE A 1 112 ? 5.359 7.364 2.611 1.00 98.06 112 PHE A N 1
ATOM 965 C CA . PHE A 1 112 ? 6.083 6.328 3.330 1.00 98.06 112 PHE A CA 1
ATOM 966 C C . PHE A 1 112 ? 7.583 6.599 3.380 1.00 98.06 112 PHE A C 1
ATOM 968 O O . PHE A 1 112 ? 8.206 7.077 2.423 1.00 98.06 112 PHE A O 1
ATOM 975 N N . VAL A 1 113 ? 8.177 6.258 4.525 1.00 98.44 113 VAL A N 1
ATOM 976 C CA . VAL A 1 113 ? 9.623 6.291 4.741 1.00 98.44 113 VAL A CA 1
ATOM 977 C C . VAL A 1 113 ? 10.083 5.021 5.458 1.00 98.44 113 VAL A C 1
ATOM 979 O O . VAL A 1 113 ? 9.773 4.825 6.635 1.00 98.44 113 VAL A O 1
ATOM 982 N N . GLY A 1 114 ? 10.917 4.206 4.802 1.00 98.12 114 GLY A N 1
ATOM 983 C CA . GLY A 1 114 ? 11.500 3.008 5.418 1.00 98.12 114 GLY A CA 1
ATOM 984 C C . GLY A 1 114 ? 11.593 1.781 4.508 1.00 98.12 114 GLY A C 1
ATOM 985 O O . GLY A 1 114 ? 12.191 1.851 3.435 1.00 98.12 114 GLY A O 1
ATOM 986 N N . TYR A 1 115 ? 11.071 0.648 4.982 1.00 98.12 115 TYR A N 1
ATOM 987 C CA . TYR A 1 115 ? 10.988 -0.624 4.259 1.00 98.12 115 TYR A CA 1
ATOM 988 C C . TYR A 1 115 ? 9.550 -1.115 4.112 1.00 98.12 115 TYR A C 1
ATOM 990 O O . TYR A 1 115 ? 8.859 -1.301 5.113 1.00 98.12 115 TYR A O 1
ATOM 998 N N . GLU A 1 116 ? 9.162 -1.450 2.895 1.00 96.31 116 GLU A N 1
ATOM 999 C CA . GLU A 1 116 ? 7.774 -1.751 2.558 1.00 96.31 116 GLU A CA 1
ATOM 1000 C C . GLU A 1 116 ? 7.633 -2.985 1.685 1.00 96.31 116 GLU A C 1
ATOM 1002 O O . GLU A 1 116 ? 8.571 -3.388 0.977 1.00 96.31 116 GLU A O 1
ATOM 1007 N N . ARG A 1 117 ? 6.466 -3.634 1.765 1.00 97.94 117 ARG A N 1
ATOM 1008 C CA . ARG A 1 117 ? 6.184 -4.799 0.940 1.00 97.94 117 ARG A CA 1
ATOM 1009 C C . ARG A 1 117 ? 4.694 -5.038 0.735 1.00 97.94 117 ARG A C 1
ATOM 1011 O O . ARG A 1 117 ? 4.110 -5.883 1.432 1.00 97.94 117 ARG A O 1
ATOM 1018 N N . ASP A 1 118 ? 4.138 -4.438 -0.304 1.00 96.94 118 ASP A N 1
ATOM 1019 C CA . ASP A 1 118 ? 2.696 -4.229 -0.332 1.00 96.94 118 ASP A CA 1
ATOM 1020 C C . ASP A 1 118 ? 2.020 -4.788 -1.589 1.00 96.94 118 ASP A C 1
ATOM 1022 O O . ASP A 1 118 ? 2.654 -5.278 -2.534 1.00 96.94 118 ASP A O 1
ATOM 1026 N N . PHE A 1 119 ? 0.692 -4.837 -1.534 1.00 98.12 119 PHE A N 1
ATOM 1027 C CA . PHE A 1 119 ? -0.165 -5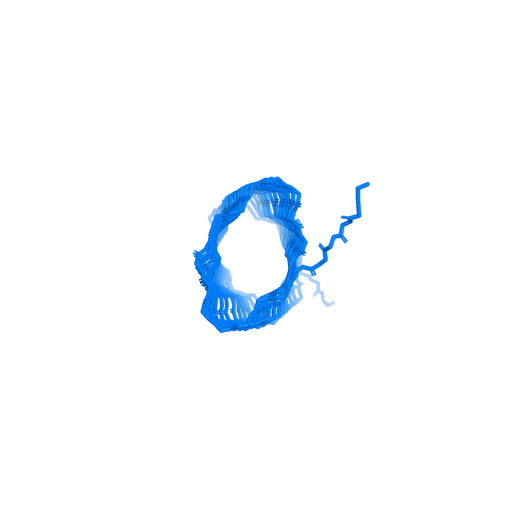.248 -2.639 1.00 98.12 119 PHE A CA 1
ATOM 1028 C C . PHE A 1 119 ? -1.369 -4.318 -2.711 1.00 98.12 119 PHE A C 1
ATOM 1030 O O . PHE A 1 119 ? -2.204 -4.323 -1.803 1.00 98.12 119 PHE A O 1
ATOM 1037 N N . PHE A 1 120 ? -1.492 -3.591 -3.816 1.00 97.94 120 PHE A N 1
ATOM 1038 C CA . PHE A 1 120 ? -2.529 -2.590 -4.007 1.00 97.94 120 PHE A CA 1
ATOM 1039 C C . PHE A 1 120 ? -3.446 -2.935 -5.177 1.00 97.94 120 PHE A C 1
ATOM 1041 O O . PHE A 1 120 ? -3.003 -3.294 -6.270 1.00 97.94 120 PHE A O 1
ATOM 1048 N N . VAL A 1 121 ? -4.752 -2.770 -4.957 1.00 98.38 121 VAL A N 1
ATOM 1049 C CA . VAL A 1 121 ? -5.775 -2.849 -6.004 1.00 98.38 121 VAL A CA 1
ATOM 1050 C C . VAL A 1 121 ? -6.629 -1.588 -5.992 1.00 98.38 121 VAL A C 1
ATOM 1052 O O . VAL A 1 121 ? -7.292 -1.287 -4.999 1.00 98.38 121 VAL A O 1
ATOM 1055 N N . GLY A 1 122 ? -6.678 -0.888 -7.124 1.00 97.75 122 GLY A N 1
ATOM 1056 C CA . GLY A 1 122 ? -7.524 0.286 -7.318 1.00 97.75 122 GLY A CA 1
ATOM 1057 C C . GLY A 1 122 ? -6.738 1.528 -7.721 1.00 97.75 122 GLY A C 1
ATOM 1058 O O . GLY A 1 122 ? -5.963 1.495 -8.671 1.00 97.75 122 GLY A O 1
ATOM 1059 N N . TYR A 1 123 ? -7.001 2.649 -7.054 1.00 98.19 123 TYR A N 1
ATOM 1060 C CA . TYR A 1 123 ? -6.364 3.930 -7.349 1.00 98.19 123 TYR A CA 1
ATOM 1061 C C . TYR A 1 123 ? -5.384 4.283 -6.244 1.00 98.19 123 TYR A C 1
ATOM 1063 O O . TYR A 1 123 ? -5.811 4.550 -5.120 1.00 98.19 123 TYR A O 1
ATOM 1071 N N . VAL A 1 124 ? -4.103 4.368 -6.578 1.00 98.19 124 VAL A N 1
ATOM 1072 C CA . VAL A 1 124 ? -3.059 4.710 -5.617 1.00 98.19 124 VAL A CA 1
ATOM 1073 C C . VAL A 1 124 ? -2.357 5.999 -6.014 1.00 98.19 124 VAL A C 1
ATOM 1075 O O . VAL A 1 124 ? -2.156 6.317 -7.191 1.00 98.19 124 VAL A O 1
ATOM 1078 N N . ARG A 1 125 ? -2.042 6.801 -5.000 1.00 98.38 125 ARG A N 1
ATOM 1079 C CA . ARG A 1 125 ? -1.167 7.955 -5.127 1.00 98.38 125 ARG A CA 1
ATOM 1080 C C . ARG A 1 125 ? -0.210 8.006 -3.953 1.00 98.38 125 ARG A C 1
ATOM 1082 O O . ARG A 1 125 ? -0.627 8.335 -2.847 1.00 98.38 125 ARG A O 1
ATOM 1089 N N . GLU A 1 126 ? 1.066 7.879 -4.237 1.00 96.94 126 GLU A N 1
ATOM 1090 C CA . GLU A 1 126 ? 2.066 7.636 -3.203 1.00 96.94 126 GLU A CA 1
ATOM 1091 C C . GLU A 1 126 ? 3.323 8.486 -3.357 1.00 96.94 126 GLU A C 1
ATOM 1093 O O . GLU A 1 126 ? 3.578 9.122 -4.388 1.00 96.94 126 GLU A O 1
ATOM 1098 N N . VAL A 1 127 ? 4.081 8.552 -2.269 1.00 98.00 127 VAL A N 1
ATOM 1099 C CA . VAL A 1 127 ? 5.437 9.088 -2.240 1.00 98.00 127 VAL A CA 1
ATOM 1100 C C . VAL A 1 127 ? 6.251 8.196 -1.322 1.00 98.00 127 VAL A C 1
ATOM 1102 O O . VAL A 1 127 ? 5.998 8.171 -0.117 1.00 98.00 127 VAL A O 1
ATOM 1105 N N . PHE A 1 128 ? 7.265 7.554 -1.885 1.00 97.00 128 PHE A N 1
ATOM 1106 C CA . PHE A 1 128 ? 8.080 6.568 -1.195 1.00 97.00 128 PHE A CA 1
ATOM 1107 C C . PHE A 1 128 ? 9.537 6.990 -1.108 1.00 97.00 128 PHE A C 1
ATOM 1109 O O . PHE A 1 128 ? 10.143 7.451 -2.081 1.00 97.00 128 PHE A O 1
ATOM 1116 N N . VAL A 1 129 ? 10.120 6.802 0.077 1.00 98.19 129 VAL A N 1
ATOM 1117 C CA . VAL A 1 129 ? 11.557 6.961 0.307 1.00 98.19 129 VAL A CA 1
ATOM 1118 C C . VAL A 1 129 ? 12.096 5.765 1.085 1.00 98.19 129 VAL A C 1
ATOM 1120 O O . VAL A 1 129 ? 11.825 5.614 2.277 1.00 98.19 129 VAL A O 1
ATOM 1123 N N . GLY A 1 130 ? 12.935 4.953 0.442 1.00 97.75 130 GLY A N 1
ATOM 1124 C CA . GLY A 1 130 ? 13.610 3.834 1.097 1.00 97.75 130 GLY A CA 1
ATOM 1125 C C . GLY A 1 130 ? 13.712 2.585 0.232 1.00 97.75 130 GLY A C 1
ATOM 1126 O O . GLY A 1 130 ? 14.270 2.630 -0.863 1.00 97.75 130 GLY A O 1
ATOM 1127 N N . TYR A 1 131 ? 13.261 1.457 0.774 1.00 97.81 131 TYR A N 1
ATOM 1128 C CA . TYR A 1 131 ? 13.255 0.159 0.107 1.00 97.81 131 TYR A CA 1
ATOM 1129 C C . TYR A 1 131 ? 11.820 -0.309 -0.062 1.00 97.81 131 TYR A C 1
ATOM 1131 O O . TYR A 1 131 ? 11.152 -0.598 0.929 1.00 97.81 131 TYR A O 1
ATOM 1139 N N . VAL A 1 132 ? 11.392 -0.446 -1.305 1.00 95.94 132 VAL A N 1
ATOM 1140 C CA . VAL A 1 132 ? 10.006 -0.752 -1.641 1.00 95.94 132 VAL A CA 1
ATOM 1141 C C . VAL A 1 132 ? 9.929 -2.023 -2.476 1.00 95.94 132 VAL A C 1
ATOM 1143 O O . VAL A 1 132 ? 10.844 -2.366 -3.240 1.00 95.94 132 VAL A O 1
ATOM 1146 N N . ARG A 1 133 ? 8.866 -2.796 -2.251 1.00 97.88 133 ARG A N 1
ATOM 1147 C CA . ARG A 1 133 ? 8.574 -3.992 -3.035 1.00 97.88 133 ARG A CA 1
ATOM 1148 C C . ARG A 1 133 ? 7.078 -4.211 -3.156 1.00 97.88 133 ARG A C 1
ATOM 1150 O O . ARG A 1 133 ? 6.495 -4.890 -2.308 1.00 97.88 133 ARG A O 1
ATOM 1157 N N . GLU A 1 134 ? 6.508 -3.774 -4.263 1.00 97.00 134 GLU A N 1
ATOM 1158 C CA . GLU A 1 134 ? 5.057 -3.695 -4.385 1.00 97.00 134 GLU A CA 1
ATOM 1159 C C . GLU A 1 134 ? 4.532 -4.388 -5.629 1.00 97.00 134 GLU A C 1
ATOM 1161 O O . GLU A 1 134 ? 5.265 -4.788 -6.541 1.00 97.00 134 GLU A O 1
ATOM 1166 N N . VAL A 1 135 ? 3.225 -4.603 -5.608 1.00 97.94 135 VAL A N 1
ATOM 1167 C CA . VAL A 1 135 ? 2.458 -5.039 -6.761 1.00 97.94 135 VAL A CA 1
ATOM 1168 C C . VAL A 1 135 ? 1.211 -4.181 -6.824 1.00 97.94 135 VAL A C 1
ATOM 1170 O O . VAL A 1 135 ? 0.416 -4.174 -5.882 1.00 97.94 135 VAL A O 1
ATOM 1173 N N . PHE A 1 136 ? 1.017 -3.538 -7.963 1.00 97.69 136 PHE A N 1
ATOM 1174 C CA . PHE A 1 136 ? -0.115 -2.680 -8.237 1.00 97.69 136 PHE A CA 1
ATOM 1175 C C . PHE A 1 136 ? -1.001 -3.267 -9.326 1.00 97.69 136 PHE A C 1
ATOM 1177 O O . PHE A 1 136 ? -0.534 -3.721 -10.373 1.00 97.69 136 PHE A O 1
ATOM 1184 N N . VAL A 1 137 ? -2.309 -3.215 -9.090 1.00 97.88 137 VAL A N 1
ATOM 1185 C CA . VAL A 1 137 ? -3.333 -3.498 -10.095 1.00 97.88 137 VAL A CA 1
ATOM 1186 C C . VAL A 1 137 ? -4.309 -2.332 -10.126 1.00 97.88 137 VAL A C 1
ATOM 1188 O O . VAL A 1 137 ? -5.128 -2.179 -9.215 1.00 97.88 137 VAL A O 1
ATOM 1191 N N . GLY A 1 138 ? -4.237 -1.517 -11.175 1.00 96.81 138 GLY A N 1
ATOM 1192 C CA . GLY A 1 138 ? -5.123 -0.375 -11.350 1.00 96.81 138 GLY A CA 1
ATOM 1193 C C . GLY A 1 138 ? -4.407 0.881 -11.828 1.00 96.81 138 GLY A C 1
ATOM 1194 O O . GLY A 1 138 ? -3.536 0.845 -12.692 1.00 96.81 138 GLY A O 1
ATOM 1195 N N . TYR A 1 139 ? -4.820 2.019 -11.276 1.00 97.12 139 TYR A N 1
ATOM 1196 C CA . TYR A 1 139 ? -4.242 3.317 -11.597 1.00 97.12 139 TYR A CA 1
ATOM 1197 C C . TYR A 1 139 ? -3.246 3.720 -10.516 1.00 97.12 139 TYR A C 1
ATOM 1199 O O . TYR A 1 139 ? -3.644 3.895 -9.361 1.00 97.12 139 TYR A O 1
ATOM 1207 N N . VAL A 1 140 ? -2.003 3.978 -10.907 1.00 97.25 140 VAL A N 1
ATOM 1208 C CA . VAL A 1 140 ? -0.951 4.411 -9.986 1.00 97.25 140 VAL A CA 1
ATOM 1209 C C . VAL A 1 140 ? -0.379 5.761 -10.393 1.00 97.25 140 VAL A C 1
ATOM 1211 O O . VAL A 1 140 ? -0.383 6.174 -11.562 1.00 97.25 140 VAL A O 1
ATOM 1214 N N . ARG A 1 141 ? 0.006 6.531 -9.377 1.00 98.06 141 ARG A N 1
ATOM 1215 C CA . ARG A 1 141 ? 0.722 7.788 -9.539 1.00 98.06 141 ARG A CA 1
ATOM 1216 C C . ARG A 1 141 ? 1.611 8.035 -8.330 1.00 98.06 141 ARG A C 1
ATOM 1218 O O . ARG A 1 141 ? 1.178 8.699 -7.380 1.00 98.06 141 ARG A O 1
ATOM 1225 N N . GLY A 1 142 ? 2.853 7.607 -8.433 1.00 96.62 142 GLY A N 1
ATOM 1226 C CA . GLY A 1 142 ? 3.855 7.750 -7.390 1.00 96.62 142 GLY A CA 1
ATOM 1227 C C . GLY A 1 142 ? 5.032 8.674 -7.691 1.00 96.62 142 GLY A C 1
ATOM 1228 O O . GLY A 1 142 ? 5.205 9.225 -8.785 1.00 96.62 142 GLY A O 1
ATOM 1229 N N . VAL A 1 143 ? 5.837 8.860 -6.648 1.00 97.94 143 VAL A N 1
ATOM 1230 C CA . VAL A 1 143 ? 7.243 9.263 -6.729 1.00 97.94 143 VAL A CA 1
ATOM 1231 C C . VAL A 1 143 ? 8.019 8.351 -5.795 1.00 97.94 143 VAL A C 1
ATOM 1233 O O . VAL A 1 143 ? 7.735 8.330 -4.599 1.00 97.94 143 VAL A O 1
ATOM 1236 N N . PHE A 1 144 ? 9.035 7.683 -6.319 1.00 97.56 144 PHE A N 1
ATOM 1237 C CA . PHE A 1 144 ? 9.797 6.675 -5.602 1.00 97.56 144 PHE A CA 1
ATOM 1238 C C . PHE A 1 144 ? 11.275 7.044 -5.557 1.00 97.56 144 PHE A C 1
ATOM 1240 O O . PHE A 1 144 ? 11.890 7.385 -6.571 1.00 97.56 144 PHE A O 1
ATOM 1247 N N . VAL A 1 145 ? 11.866 6.987 -4.364 1.00 98.06 145 VAL A N 1
ATOM 1248 C CA . VAL A 1 145 ? 13.283 7.294 -4.149 1.00 98.06 145 VAL A CA 1
ATOM 1249 C C . VAL A 1 145 ? 13.947 6.192 -3.333 1.00 98.06 145 VAL A C 1
ATOM 1251 O O . VAL A 1 145 ? 13.623 5.999 -2.162 1.00 98.06 145 VAL A O 1
ATOM 1254 N N . GLY A 1 146 ? 14.950 5.529 -3.908 1.00 97.69 146 GLY A N 1
ATOM 1255 C CA . GLY A 1 146 ? 15.773 4.541 -3.212 1.00 97.69 146 GLY A CA 1
ATOM 1256 C C . GLY A 1 146 ? 15.947 3.241 -3.991 1.00 97.69 146 GLY A C 1
ATOM 1257 O O . GLY A 1 146 ? 16.456 3.260 -5.109 1.00 97.69 146 GLY A O 1
ATOM 1258 N N . TYR A 1 147 ? 15.612 2.116 -3.361 1.00 97.62 147 TYR A N 1
ATOM 1259 C CA . TYR A 1 147 ? 15.658 0.786 -3.966 1.00 97.62 147 TYR A CA 1
ATOM 1260 C C . TYR A 1 147 ? 14.239 0.299 -4.218 1.00 97.62 147 TYR A C 1
ATOM 1262 O O . TYR A 1 147 ? 13.514 -0.004 -3.272 1.00 97.62 147 TYR A O 1
ATOM 1270 N N . VAL A 1 148 ? 13.885 0.209 -5.491 1.00 97.25 148 VAL A N 1
ATOM 1271 C CA . VAL A 1 148 ? 12.521 0.006 -5.960 1.00 97.25 148 VAL A CA 1
ATOM 1272 C C . VAL A 1 148 ? 12.410 -1.334 -6.664 1.00 97.25 148 VAL A C 1
ATOM 1274 O O . VAL A 1 148 ? 13.290 -1.715 -7.446 1.00 97.25 148 VAL A O 1
ATOM 1277 N N . ARG A 1 149 ? 11.365 -2.094 -6.327 1.00 97.75 149 ARG A N 1
ATOM 1278 C CA . ARG A 1 149 ? 11.095 -3.382 -6.957 1.00 97.75 149 ARG A CA 1
ATOM 1279 C C . ARG A 1 149 ? 9.606 -3.636 -7.139 1.00 97.75 149 ARG A C 1
ATOM 1281 O O . ARG A 1 149 ? 8.989 -4.256 -6.270 1.00 97.75 149 ARG A O 1
ATOM 1288 N N . GLU A 1 150 ? 9.075 -3.288 -8.297 1.00 96.38 150 GLU A N 1
ATOM 1289 C CA . GLU A 1 150 ? 7.627 -3.194 -8.471 1.00 96.38 150 GLU A CA 1
ATOM 1290 C C . GLU A 1 150 ? 7.103 -3.998 -9.657 1.00 96.38 150 GLU A C 1
ATOM 1292 O O . GLU A 1 150 ? 7.839 -4.439 -10.545 1.00 96.38 150 GLU A O 1
ATOM 1297 N N . ILE A 1 151 ? 5.810 -4.300 -9.592 1.00 96.12 151 ILE A N 1
ATOM 1298 C CA . ILE A 1 151 ? 5.057 -4.904 -10.684 1.00 96.12 151 ILE A CA 1
ATOM 1299 C C . ILE A 1 151 ? 3.782 -4.099 -10.838 1.00 96.12 151 ILE A C 1
ATOM 1301 O O . ILE A 1 151 ? 2.981 -4.038 -9.907 1.00 96.12 151 ILE A O 1
ATOM 1305 N N . PHE A 1 152 ? 3.558 -3.588 -12.034 1.00 95.62 152 PHE A N 1
A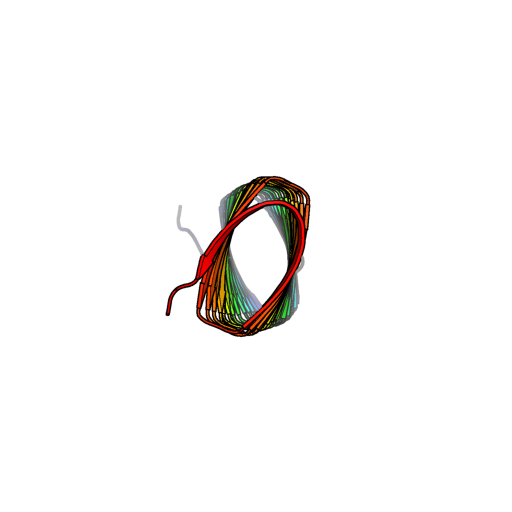TOM 1306 C CA . PHE A 1 152 ? 2.402 -2.783 -12.354 1.00 95.62 152 PHE A CA 1
ATOM 1307 C C . PHE A 1 152 ? 1.540 -3.443 -13.413 1.00 95.62 152 PHE A C 1
ATOM 1309 O O . PHE A 1 152 ? 2.017 -4.035 -14.386 1.00 95.62 152 PHE A O 1
ATOM 1316 N N . VAL A 1 153 ? 0.233 -3.319 -13.218 1.00 95.44 153 VAL A N 1
ATOM 1317 C CA . VAL A 1 153 ? -0.777 -3.740 -14.176 1.00 95.44 153 VAL A CA 1
ATOM 1318 C C . VAL A 1 153 ? -1.772 -2.601 -14.353 1.00 95.44 153 VAL A C 1
ATOM 1320 O O . VAL A 1 153 ? -2.363 -2.164 -13.368 1.00 95.44 153 VAL A O 1
ATOM 1323 N N . GLU A 1 154 ? -2.016 -2.231 -15.614 1.00 92.19 154 GLU A N 1
ATOM 1324 C CA . GLU A 1 154 ? -3.011 -1.269 -16.113 1.00 92.19 154 GLU A CA 1
ATOM 1325 C C . GLU A 1 154 ? -2.493 0.138 -16.464 1.00 92.19 154 GLU A C 1
ATOM 1327 O O . GLU A 1 154 ? -2.130 0.345 -17.625 1.00 92.19 154 GLU A O 1
ATOM 1332 N N . TYR A 1 155 ? -2.543 1.126 -15.565 1.00 93.38 155 TYR A N 1
ATOM 1333 C CA . TYR A 1 155 ? -2.156 2.505 -15.892 1.00 93.38 155 TYR A CA 1
ATOM 1334 C C . TYR A 1 155 ? -1.273 3.112 -14.813 1.00 93.38 155 TYR A C 1
ATOM 1336 O O . TYR A 1 155 ? -1.675 3.217 -13.657 1.00 93.38 155 TYR A O 1
ATOM 1344 N N . VAL A 1 156 ? -0.138 3.657 -15.225 1.00 94.38 156 VAL A N 1
ATOM 1345 C CA . VAL A 1 156 ? 0.881 4.154 -14.304 1.00 94.38 156 VAL A CA 1
ATOM 1346 C C . VAL A 1 156 ? 1.377 5.520 -14.749 1.00 94.38 156 VAL A C 1
ATOM 1348 O O . VAL A 1 156 ? 1.348 5.899 -15.932 1.00 94.38 156 VAL A O 1
ATOM 1351 N N . ARG A 1 157 ? 1.793 6.321 -13.770 1.00 96.62 157 ARG A N 1
ATOM 1352 C CA . ARG A 1 157 ? 2.481 7.577 -14.032 1.00 96.62 157 ARG A CA 1
ATOM 1353 C C . ARG A 1 157 ? 3.421 7.941 -12.897 1.00 96.62 157 ARG A C 1
ATOM 1355 O O . ARG A 1 157 ? 2.995 8.623 -11.955 1.00 96.62 157 ARG A O 1
ATOM 1362 N N . GLU A 1 158 ? 4.697 7.645 -13.083 1.00 96.44 158 GLU A N 1
ATOM 1363 C CA . GLU A 1 158 ? 5.677 7.715 -12.007 1.00 96.44 158 GLU A CA 1
ATOM 1364 C C . GLU A 1 158 ? 6.969 8.452 -12.308 1.00 96.44 158 GLU A C 1
ATOM 1366 O O . GLU A 1 158 ? 7.260 8.887 -13.425 1.00 96.44 158 GLU A O 1
ATOM 1371 N N . ILE A 1 159 ? 7.684 8.708 -11.215 1.00 96.50 159 ILE A N 1
ATOM 1372 C CA . ILE A 1 159 ? 9.033 9.247 -11.203 1.00 96.50 159 ILE A CA 1
ATOM 1373 C C . ILE A 1 159 ? 9.839 8.385 -10.244 1.00 96.50 159 ILE A C 1
ATOM 1375 O O . ILE A 1 159 ? 9.531 8.351 -9.052 1.00 96.50 159 ILE A O 1
ATOM 1379 N N . PHE A 1 160 ? 10.913 7.796 -10.747 1.00 96.69 160 PHE A N 1
ATOM 1380 C CA . PHE A 1 160 ? 11.801 6.939 -9.984 1.00 96.69 160 PHE A CA 1
ATOM 1381 C C . PHE A 1 160 ? 13.201 7.533 -9.900 1.00 96.69 160 PHE A C 1
ATOM 1383 O O . PHE A 1 160 ? 13.766 8.021 -10.883 1.00 96.69 160 PHE A O 1
ATOM 1390 N N . VAL A 1 161 ? 13.788 7.475 -8.706 1.00 97.00 161 VAL A N 1
ATOM 1391 C CA . VAL A 1 161 ? 15.163 7.909 -8.454 1.00 97.00 161 VAL A CA 1
ATOM 1392 C C . VAL A 1 161 ? 15.901 6.855 -7.636 1.00 97.00 161 VAL A C 1
ATOM 1394 O O . VAL A 1 161 ? 15.598 6.654 -6.462 1.00 97.00 161 VAL A O 1
ATOM 1397 N N . GLY A 1 162 ? 16.935 6.238 -8.210 1.00 96.88 162 GLY A N 1
ATOM 1398 C CA . GLY A 1 162 ? 17.807 5.305 -7.495 1.00 96.88 162 GLY A CA 1
ATOM 1399 C C . GLY A 1 162 ? 18.073 4.005 -8.248 1.00 96.88 162 GLY A C 1
ATOM 1400 O O . GLY A 1 162 ? 18.541 4.037 -9.383 1.00 96.88 162 GLY A O 1
ATOM 1401 N N . TYR A 1 163 ? 17.867 2.874 -7.575 1.00 96.62 163 TYR A N 1
ATOM 1402 C CA . TYR A 1 163 ? 18.023 1.532 -8.134 1.00 96.62 163 TYR A CA 1
ATOM 1403 C C . TYR A 1 163 ? 16.652 0.907 -8.316 1.00 96.62 163 TYR A C 1
ATOM 1405 O O . TYR A 1 163 ? 15.968 0.653 -7.328 1.00 96.62 163 TYR A O 1
ATOM 1413 N N . VAL A 1 164 ? 16.287 0.630 -9.557 1.00 96.62 164 VAL A N 1
ATOM 1414 C CA . VAL A 1 164 ? 14.925 0.264 -9.924 1.00 96.62 164 VAL A CA 1
ATOM 1415 C C . VAL A 1 164 ? 14.920 -1.059 -10.671 1.00 96.62 164 VAL A C 1
ATOM 1417 O O . VAL A 1 164 ? 15.788 -1.331 -11.508 1.00 96.62 164 VAL A O 1
ATOM 1420 N N . TRP A 1 165 ? 13.954 -1.904 -10.334 1.00 97.06 165 TRP A N 1
ATOM 1421 C CA . TRP A 1 165 ? 13.632 -3.100 -11.093 1.00 97.06 165 TRP A CA 1
ATOM 1422 C C . TRP A 1 165 ? 12.126 -3.242 -11.209 1.00 97.06 165 TRP A C 1
ATOM 1424 O O . TRP A 1 165 ? 11.466 -3.463 -10.196 1.00 97.06 165 TRP A O 1
ATOM 1434 N N . GLU A 1 166 ? 11.607 -3.217 -12.427 1.00 94.56 166 GLU A N 1
ATOM 1435 C CA . GLU A 1 166 ? 10.166 -3.173 -12.651 1.00 94.56 166 GLU A CA 1
ATOM 1436 C C . GLU A 1 166 ? 9.681 -4.138 -13.723 1.00 94.56 166 GLU A C 1
ATOM 1438 O O . GLU A 1 166 ? 10.428 -4.616 -14.583 1.00 94.56 166 GLU A O 1
ATOM 1443 N N . ILE A 1 167 ? 8.398 -4.474 -13.617 1.00 93.06 167 ILE A N 1
ATOM 1444 C CA . ILE A 1 167 ? 7.643 -5.155 -14.660 1.00 93.06 167 ILE A CA 1
ATOM 1445 C C . ILE A 1 167 ? 6.345 -4.392 -14.860 1.00 93.06 167 ILE A C 1
ATOM 1447 O O . ILE A 1 167 ? 5.556 -4.264 -13.927 1.00 93.06 167 ILE A O 1
ATOM 1451 N N . PHE A 1 168 ? 6.086 -4.011 -16.098 1.00 93.25 168 PHE A N 1
ATOM 1452 C CA . PHE A 1 168 ? 4.932 -3.217 -16.474 1.00 93.25 168 PHE A CA 1
ATOM 1453 C C . PHE A 1 168 ? 4.060 -3.962 -17.479 1.00 93.25 168 PHE A C 1
ATOM 1455 O O . PHE A 1 168 ? 4.546 -4.550 -18.452 1.00 93.25 168 PHE A O 1
ATOM 1462 N N . VAL A 1 169 ? 2.748 -3.932 -17.252 1.00 93.56 169 VAL A N 1
ATOM 1463 C CA . VAL A 1 169 ? 1.744 -4.473 -18.171 1.00 93.56 169 VAL A CA 1
ATOM 1464 C C . VAL A 1 169 ? 0.621 -3.457 -18.342 1.00 93.56 169 VAL A C 1
ATOM 1466 O O . VAL A 1 169 ? -0.313 -3.423 -17.541 1.00 93.56 169 VAL A O 1
ATOM 1469 N N . GLY A 1 170 ? 0.658 -2.665 -19.415 1.00 93.50 170 GLY A N 1
ATOM 1470 C CA . GLY A 1 170 ? -0.393 -1.687 -19.691 1.00 93.50 170 GLY A CA 1
ATOM 1471 C C . GLY A 1 170 ? 0.076 -0.399 -20.363 1.00 93.50 170 GLY A C 1
ATOM 1472 O O . GLY A 1 170 ? 0.683 -0.433 -21.435 1.00 93.50 170 GLY A O 1
ATOM 1473 N N . TYR A 1 171 ? -0.329 0.732 -19.784 1.00 91.88 171 TYR A N 1
ATOM 1474 C CA . TYR A 1 171 ? -0.056 2.083 -20.262 1.00 91.88 171 TYR A CA 1
ATOM 1475 C C . TYR A 1 171 ? 0.785 2.858 -19.248 1.00 91.88 171 TYR A C 1
ATOM 1477 O O . TYR A 1 171 ? 0.286 3.239 -18.190 1.00 91.88 171 TYR A O 1
ATOM 1485 N N . GLU A 1 172 ? 2.003 3.199 -19.648 1.00 91.31 172 GLU A N 1
ATOM 1486 C CA . GLU A 1 172 ? 3.021 3.764 -18.759 1.00 91.31 172 GLU A CA 1
ATOM 1487 C C . GLU A 1 172 ? 3.403 5.185 -19.172 1.00 91.31 172 GLU A C 1
ATOM 1489 O O . GLU A 1 172 ? 3.389 5.552 -20.361 1.00 91.31 172 GLU A O 1
ATOM 1494 N N . ARG A 1 173 ? 3.733 6.015 -18.177 1.00 94.19 173 ARG A N 1
ATOM 1495 C CA . ARG A 1 173 ? 4.323 7.345 -18.377 1.00 94.19 173 ARG A CA 1
ATOM 1496 C C . ARG A 1 173 ? 5.302 7.695 -17.274 1.00 94.19 173 ARG A C 1
ATOM 1498 O O . ARG A 1 173 ? 4.878 8.220 -16.240 1.00 94.19 173 ARG A O 1
ATOM 1505 N N . GLU A 1 174 ? 6.584 7.536 -17.552 1.00 94.00 174 GLU A N 1
ATOM 1506 C CA . GLU A 1 174 ? 7.576 7.426 -16.487 1.00 94.00 174 GLU A CA 1
ATOM 1507 C C . GLU A 1 174 ? 8.772 8.351 -16.684 1.00 94.00 174 GLU A C 1
ATOM 1509 O O . GLU A 1 174 ? 9.041 8.865 -17.776 1.00 94.00 174 GLU A O 1
ATOM 1514 N N . ILE A 1 175 ? 9.441 8.652 -15.574 1.00 93.69 175 ILE A N 1
ATOM 1515 C CA . ILE A 1 175 ? 10.710 9.370 -15.561 1.00 93.69 175 ILE A CA 1
ATOM 1516 C C . ILE A 1 175 ? 11.652 8.632 -14.629 1.00 93.69 175 ILE A C 1
ATOM 1518 O O . ILE A 1 175 ? 11.389 8.529 -13.432 1.00 93.69 175 ILE A O 1
ATOM 1522 N N . PHE A 1 176 ? 12.799 8.244 -15.157 1.00 94.62 176 PHE A N 1
ATOM 1523 C CA . PHE A 1 176 ? 13.797 7.477 -14.445 1.00 94.62 176 PHE A CA 1
ATOM 1524 C C . PHE A 1 176 ? 15.097 8.257 -14.266 1.00 94.62 176 PHE A C 1
ATOM 1526 O O . PHE A 1 176 ? 15.619 8.884 -15.193 1.00 94.62 176 PHE A O 1
ATOM 1533 N N . VAL A 1 177 ? 15.659 8.193 -13.058 1.00 95.12 177 VAL A N 1
ATOM 1534 C CA . VAL A 1 177 ? 16.994 8.712 -12.749 1.00 95.12 177 VAL A CA 1
ATOM 1535 C C . VAL A 1 177 ? 17.778 7.686 -11.933 1.00 95.12 177 VAL A C 1
ATOM 1537 O O . VAL A 1 177 ? 17.529 7.513 -10.740 1.00 95.12 177 VAL A O 1
ATOM 1540 N N . GLY A 1 178 ? 18.785 7.053 -12.536 1.00 95.38 178 GLY A N 1
ATOM 1541 C CA . GLY A 1 178 ? 19.687 6.144 -11.823 1.00 95.38 178 GLY A CA 1
ATOM 1542 C C . GLY A 1 178 ? 20.012 4.861 -12.579 1.00 95.38 178 GLY A C 1
ATOM 1543 O O . GLY A 1 178 ? 20.458 4.915 -13.722 1.00 95.38 178 GLY A O 1
ATOM 1544 N N . TYR A 1 179 ? 19.885 3.726 -11.894 1.00 93.81 179 TYR A N 1
ATOM 1545 C CA . TYR A 1 179 ? 20.123 2.390 -12.435 1.00 93.81 179 TYR A CA 1
ATOM 1546 C C . TYR A 1 179 ? 18.795 1.659 -12.549 1.00 93.81 179 TYR A C 1
ATOM 1548 O O . TYR A 1 179 ? 18.218 1.303 -11.522 1.00 93.81 179 TYR A O 1
ATOM 1556 N N . VAL A 1 180 ? 18.346 1.416 -13.773 1.00 94.19 180 VAL A N 1
ATOM 1557 C CA . VAL A 1 180 ? 17.024 0.847 -14.042 1.00 94.19 180 VAL A CA 1
ATOM 1558 C C . VAL A 1 180 ? 17.149 -0.452 -14.814 1.00 94.19 180 VAL A C 1
ATOM 1560 O O . VAL A 1 180 ? 18.100 -0.681 -15.573 1.00 94.19 180 VAL A O 1
ATOM 1563 N N . ARG A 1 181 ? 16.204 -1.343 -14.538 1.00 93.19 181 ARG A N 1
ATOM 1564 C CA . ARG A 1 181 ? 15.960 -2.529 -15.334 1.00 93.19 181 ARG A CA 1
ATOM 1565 C C . ARG A 1 181 ? 14.466 -2.819 -15.371 1.00 93.19 181 ARG A C 1
ATOM 1567 O O . ARG A 1 181 ? 13.970 -3.395 -14.399 1.00 93.19 181 ARG A O 1
ATOM 1574 N N . GLU A 1 182 ? 13.806 -2.545 -16.488 1.00 90.56 182 GLU A N 1
ATOM 1575 C CA . GLU A 1 182 ? 12.411 -2.939 -16.689 1.00 90.56 182 GLU A CA 1
ATOM 1576 C C . GLU A 1 182 ? 12.205 -4.120 -17.640 1.00 90.56 182 GLU A C 1
ATOM 1578 O O . GLU A 1 182 ? 13.075 -4.547 -18.409 1.00 90.56 182 GLU A O 1
ATOM 1583 N N . ILE A 1 183 ? 11.002 -4.681 -17.531 1.00 89.19 183 ILE A N 1
ATOM 1584 C CA . ILE A 1 183 ? 10.370 -5.493 -18.561 1.00 89.19 183 ILE A CA 1
ATOM 1585 C C . ILE A 1 183 ? 9.022 -4.858 -18.880 1.00 89.19 183 ILE A C 1
ATOM 1587 O O . ILE A 1 183 ? 8.175 -4.747 -17.990 1.00 89.19 183 ILE A O 1
ATOM 1591 N N . PHE A 1 184 ? 8.797 -4.535 -20.148 1.00 87.94 184 PHE A N 1
ATOM 1592 C CA . PHE A 1 184 ? 7.603 -3.822 -20.575 1.00 87.94 184 PHE A CA 1
ATOM 1593 C C . PHE A 1 184 ? 6.692 -4.645 -21.502 1.00 87.94 184 PHE A C 1
ATOM 1595 O O . PHE A 1 184 ? 7.152 -5.293 -22.449 1.00 87.94 184 PHE A O 1
ATOM 1602 N N . VAL A 1 185 ? 5.374 -4.592 -21.263 1.00 89.69 185 VAL A N 1
ATOM 1603 C CA . VAL A 1 185 ? 4.336 -5.128 -22.160 1.00 89.69 185 VAL A CA 1
ATOM 1604 C C . VAL A 1 185 ? 3.194 -4.117 -22.341 1.00 89.69 185 VAL A C 1
ATOM 1606 O O . VAL A 1 185 ? 2.357 -3.961 -21.453 1.00 89.69 185 VAL A O 1
ATOM 1609 N N . GLY A 1 186 ? 3.079 -3.493 -23.521 1.00 91.38 186 GLY A N 1
ATOM 1610 C CA . GLY A 1 186 ? 1.957 -2.593 -23.842 1.00 91.38 186 GLY A CA 1
ATOM 1611 C C . GLY A 1 186 ? 2.328 -1.308 -24.593 1.00 91.38 186 GLY A C 1
ATOM 1612 O O . GLY A 1 186 ? 2.927 -1.362 -25.668 1.00 91.38 186 GLY A O 1
ATOM 1613 N N . TYR A 1 187 ? 1.918 -0.155 -24.055 1.00 86.94 187 TYR A N 1
ATOM 1614 C CA . TYR A 1 187 ? 2.310 1.181 -24.521 1.00 86.94 187 TYR A CA 1
ATOM 1615 C C . TYR A 1 187 ? 3.084 1.982 -23.473 1.00 86.94 187 TYR A C 1
ATOM 1617 O O . TYR A 1 187 ? 2.549 2.287 -22.408 1.00 86.94 187 TYR A O 1
ATOM 1625 N N . GLU A 1 188 ? 4.264 2.457 -23.844 1.00 88.56 188 GLU A N 1
ATOM 1626 C CA . GLU A 1 188 ? 5.163 3.163 -22.940 1.00 88.56 188 GLU A CA 1
ATOM 1627 C C . GLU A 1 188 ? 5.541 4.552 -23.454 1.00 88.56 188 GLU A C 1
ATOM 1629 O O . GLU A 1 188 ? 5.618 4.814 -24.666 1.00 88.56 188 GLU A O 1
ATOM 1634 N N . ARG A 1 189 ? 5.745 5.473 -22.508 1.00 90.06 189 ARG A N 1
ATOM 1635 C CA . ARG A 1 189 ? 6.425 6.743 -22.749 1.00 90.06 189 ARG A CA 1
ATOM 1636 C C . ARG A 1 189 ? 7.314 7.095 -21.579 1.00 90.06 189 ARG A C 1
ATOM 1638 O O . ARG A 1 189 ? 6.793 7.428 -20.517 1.00 90.06 189 ARG A O 1
ATOM 1645 N N . GLU A 1 190 ? 8.599 7.212 -21.830 1.00 89.38 190 GLU A N 1
ATOM 1646 C CA . GLU A 1 190 ? 9.549 7.423 -20.750 1.00 89.38 190 GLU A CA 1
ATOM 1647 C C . GLU A 1 190 ? 10.629 8.461 -21.068 1.00 89.38 190 GLU A C 1
ATOM 1649 O O . GLU A 1 190 ? 10.838 8.889 -22.211 1.00 89.38 190 GLU A O 1
ATOM 1654 N N . ILE A 1 191 ? 11.253 8.950 -19.999 1.00 89.31 191 ILE A N 1
ATOM 1655 C CA . ILE A 1 191 ? 12.445 9.792 -20.026 1.00 89.31 191 ILE A CA 1
ATOM 1656 C C . ILE A 1 191 ? 13.423 9.203 -19.028 1.00 89.31 191 ILE A C 1
ATOM 1658 O O . ILE A 1 191 ? 13.116 9.141 -17.839 1.00 89.31 191 ILE A O 1
ATOM 1662 N N . PHE A 1 192 ? 14.629 8.905 -19.481 1.00 89.75 192 PHE A N 1
ATOM 1663 C CA . PHE A 1 192 ? 15.602 8.218 -18.656 1.00 89.75 192 PHE A CA 1
ATOM 1664 C C . PHE A 1 192 ? 16.949 8.951 -18.596 1.00 89.75 192 PHE A C 1
ATOM 1666 O O . PHE A 1 192 ? 17.465 9.484 -19.589 1.00 89.75 192 PHE A O 1
ATOM 1673 N N . VAL A 1 193 ? 17.532 8.981 -17.392 1.00 92.00 193 VAL A N 1
ATOM 1674 C CA . VAL A 1 193 ? 18.851 9.555 -17.100 1.00 92.00 193 VAL A CA 1
ATOM 1675 C C . VAL A 1 193 ? 19.681 8.590 -16.245 1.00 92.00 193 VAL A C 1
ATOM 1677 O O . VAL A 1 193 ? 19.436 8.455 -15.045 1.00 92.00 193 VAL A O 1
ATOM 1680 N N . GLY A 1 194 ? 20.733 7.986 -16.812 1.00 93.44 194 GLY A N 1
ATOM 1681 C CA . GLY A 1 194 ? 21.642 7.102 -16.063 1.00 93.44 194 GLY A CA 1
ATOM 1682 C C . GLY A 1 194 ? 22.111 5.846 -16.806 1.00 93.44 194 GLY A C 1
ATOM 1683 O O . GLY A 1 194 ? 22.649 5.943 -17.908 1.00 93.44 194 GLY A O 1
ATOM 1684 N N . TYR A 1 195 ? 21.972 4.682 -16.168 1.00 88.62 195 TYR A N 1
ATOM 1685 C CA . TYR A 1 195 ? 22.177 3.360 -16.768 1.00 88.62 195 TYR A CA 1
ATOM 1686 C C . TYR A 1 195 ? 20.884 2.538 -16.806 1.00 88.62 195 TYR A C 1
ATOM 1688 O O . TYR A 1 195 ? 20.287 2.295 -15.758 1.00 88.62 195 TYR A O 1
ATOM 1696 N N . GLU A 1 196 ? 20.524 2.032 -17.976 1.00 90.00 196 GLU A N 1
ATOM 1697 C CA . GLU A 1 196 ? 19.290 1.277 -18.182 1.00 90.00 196 GLU A CA 1
ATOM 1698 C C . GLU A 1 196 ? 19.531 -0.058 -18.875 1.00 90.00 196 GLU A C 1
ATOM 1700 O O . GLU A 1 196 ? 20.464 -0.234 -19.677 1.00 90.00 196 GLU A O 1
ATOM 1705 N N . ARG A 1 197 ? 18.656 -1.011 -18.552 1.00 88.94 197 ARG A N 1
ATOM 1706 C CA . ARG A 1 197 ? 18.497 -2.242 -19.306 1.00 88.94 197 ARG A CA 1
ATOM 1707 C C . ARG A 1 197 ? 17.027 -2.638 -19.395 1.00 88.94 197 ARG A C 1
ATOM 1709 O O . ARG A 1 197 ? 16.504 -3.187 -18.429 1.00 88.94 197 ARG A O 1
ATOM 1716 N N . GLU A 1 198 ? 16.480 -2.575 -20.593 1.00 86.38 198 GLU A N 1
ATOM 1717 C CA . GLU A 1 198 ? 15.082 -2.891 -20.875 1.00 86.38 198 GLU A CA 1
ATOM 1718 C C . GLU A 1 198 ? 14.919 -4.125 -21.778 1.00 86.38 198 GLU A C 1
ATOM 1720 O O . GLU A 1 198 ? 15.743 -4.423 -22.654 1.00 86.38 198 GLU A O 1
ATOM 1725 N N . ASP A 1 199 ? 13.832 -4.862 -21.548 1.00 84.31 199 ASP A N 1
ATOM 1726 C CA . ASP A 1 199 ? 13.301 -5.881 -22.455 1.00 84.31 199 ASP A CA 1
ATOM 1727 C C . ASP A 1 199 ? 11.818 -5.555 -22.730 1.00 84.31 199 ASP A C 1
ATOM 1729 O O . ASP A 1 199 ? 11.047 -5.410 -21.781 1.00 84.31 199 ASP A O 1
ATOM 1733 N N . PHE A 1 200 ? 11.375 -5.493 -23.990 1.00 84.00 200 PHE A N 1
ATOM 1734 C CA . PHE A 1 200 ? 10.024 -4.991 -24.287 1.00 84.00 200 PHE A CA 1
ATOM 1735 C C . PHE A 1 200 ? 9.236 -5.746 -25.357 1.00 84.00 200 PHE A C 1
ATOM 1737 O O . PHE A 1 200 ? 9.787 -6.302 -26.311 1.00 84.00 200 PHE A O 1
ATOM 1744 N N . VAL A 1 201 ? 7.907 -5.698 -25.203 1.00 84.81 201 VAL A N 1
ATOM 1745 C CA . VAL A 1 201 ? 6.885 -6.168 -26.150 1.00 84.81 201 VAL A CA 1
ATOM 1746 C C . VAL A 1 201 ? 5.803 -5.092 -26.297 1.00 84.81 201 VAL A C 1
ATOM 1748 O O . VAL A 1 201 ? 4.941 -4.941 -25.432 1.00 84.81 201 VAL A O 1
ATOM 1751 N N . GLY A 1 202 ? 5.787 -4.361 -27.413 1.00 85.62 202 GLY A N 1
ATOM 1752 C CA . GLY A 1 202 ? 4.734 -3.377 -27.682 1.00 85.62 202 GLY A CA 1
ATOM 1753 C C . GLY A 1 202 ? 5.226 -2.107 -28.364 1.00 85.62 202 GLY A C 1
ATOM 1754 O O . GLY A 1 202 ? 6.044 -2.163 -29.280 1.00 85.62 202 GLY A O 1
ATOM 1755 N N . TYR A 1 203 ? 4.670 -0.968 -27.954 1.00 82.38 203 TYR A N 1
ATOM 1756 C CA . TYR A 1 203 ? 4.985 0.349 -28.504 1.00 82.38 203 TYR A CA 1
ATOM 1757 C C . TYR A 1 203 ? 5.699 1.210 -27.468 1.00 82.38 203 TYR A C 1
ATOM 1759 O O . TYR A 1 203 ? 5.109 1.526 -26.437 1.00 82.38 203 TYR A O 1
ATOM 1767 N N . VAL A 1 204 ? 6.897 1.678 -27.810 1.00 84.12 204 VAL A N 1
ATOM 1768 C CA . VAL A 1 204 ? 7.730 2.508 -26.932 1.00 84.12 204 VAL A CA 1
ATOM 1769 C C . VAL A 1 204 ? 7.953 3.888 -27.552 1.00 84.12 204 VAL A C 1
ATOM 1771 O O . VAL A 1 204 ? 7.967 4.064 -28.780 1.00 84.12 204 VAL A O 1
ATOM 1774 N N . ARG A 1 205 ? 8.055 4.900 -26.688 1.00 86.69 205 ARG A N 1
ATOM 1775 C CA . ARG A 1 205 ? 8.559 6.228 -27.037 1.00 86.69 205 ARG A CA 1
ATOM 1776 C C . ARG A 1 205 ? 9.388 6.779 -25.882 1.00 86.69 205 ARG A C 1
ATOM 1778 O O . ARG A 1 205 ? 8.825 7.326 -24.936 1.00 86.69 205 ARG A O 1
ATOM 1785 N N . GLU A 1 206 ? 10.690 6.790 -26.074 1.00 86.31 206 GLU A N 1
ATOM 1786 C CA . GLU A 1 206 ? 11.670 7.177 -25.059 1.00 86.31 206 GLU A CA 1
ATOM 1787 C C . GLU A 1 206 ? 12.445 8.470 -25.374 1.00 86.31 206 GLU A C 1
ATOM 1789 O O . GLU A 1 206 ? 12.457 8.991 -26.501 1.00 86.31 206 GLU A O 1
ATOM 1794 N N . VAL A 1 207 ? 13.118 8.988 -24.345 1.00 87.69 207 VAL A N 1
ATOM 1795 C CA . VAL A 1 207 ? 14.185 9.990 -24.440 1.00 87.69 207 VAL A CA 1
ATOM 1796 C C . VAL A 1 207 ? 15.298 9.613 -23.467 1.00 87.69 207 VAL A C 1
ATOM 1798 O O . VAL A 1 207 ? 15.091 9.653 -22.257 1.00 87.69 207 VAL A O 1
ATOM 1801 N N . PHE A 1 208 ? 16.501 9.374 -23.989 1.00 86.94 208 PHE A N 1
ATOM 1802 C CA . PHE A 1 208 ? 17.635 8.904 -23.193 1.00 86.94 208 PHE A CA 1
ATOM 1803 C C . PHE A 1 208 ? 18.759 9.923 -23.020 1.00 86.94 208 PHE A C 1
ATOM 1805 O O . PHE A 1 208 ? 19.210 10.566 -23.973 1.00 86.94 208 PHE A O 1
ATOM 1812 N N . VAL A 1 209 ? 19.281 9.999 -21.793 1.00 87.62 209 VAL A N 1
ATOM 1813 C CA . VAL A 1 209 ? 20.554 10.649 -21.458 1.00 87.62 209 VAL A CA 1
ATOM 1814 C C . VAL A 1 209 ? 21.384 9.704 -20.590 1.00 87.62 209 VAL A C 1
ATOM 1816 O O . VAL A 1 209 ? 21.314 9.734 -19.362 1.00 87.62 209 VAL A O 1
ATOM 1819 N N . GLY A 1 210 ? 22.203 8.860 -21.213 1.00 89.38 210 GLY A N 1
ATOM 1820 C CA . GLY A 1 210 ? 22.998 7.895 -20.461 1.00 89.38 210 GLY A CA 1
ATOM 1821 C C . GLY A 1 210 ? 23.468 6.705 -21.281 1.00 89.38 210 GLY A C 1
ATOM 1822 O O . GLY A 1 210 ? 23.708 6.820 -22.483 1.00 89.38 210 GLY A O 1
ATOM 1823 N N . TYR A 1 211 ? 23.633 5.575 -20.600 1.00 84.94 211 TYR A N 1
ATOM 1824 C CA . TYR A 1 211 ? 23.893 4.282 -21.218 1.00 84.94 211 TYR A CA 1
ATOM 1825 C C . TYR A 1 211 ? 22.617 3.449 -21.212 1.00 84.94 211 TYR A C 1
ATOM 1827 O O . TYR A 1 211 ? 22.007 3.290 -20.159 1.00 84.94 211 TYR A O 1
ATOM 1835 N N . VAL A 1 212 ? 22.291 2.866 -22.362 1.00 87.25 212 VAL A N 1
ATOM 1836 C CA . VAL A 1 212 ? 21.074 2.082 -22.565 1.00 87.25 212 VAL A CA 1
ATOM 1837 C C . VAL A 1 212 ? 21.420 0.752 -23.224 1.00 87.25 212 VAL A C 1
ATOM 1839 O O . VAL A 1 212 ? 22.329 0.668 -24.063 1.00 87.25 212 VAL A O 1
ATOM 1842 N N . ARG A 1 213 ? 20.711 -0.303 -22.817 1.00 87.00 213 ARG A N 1
ATOM 1843 C CA . ARG A 1 213 ? 20.739 -1.612 -23.466 1.00 87.00 213 ARG A CA 1
ATOM 1844 C C . ARG A 1 213 ? 19.321 -2.155 -23.617 1.00 87.00 213 ARG A C 1
ATOM 1846 O O . ARG A 1 213 ? 18.721 -2.544 -22.624 1.00 87.00 213 ARG A O 1
ATOM 1853 N N . GLU A 1 214 ? 18.922 -2.358 -24.864 1.00 83.69 214 GLU A N 1
ATOM 1854 C CA . GLU A 1 214 ? 17.548 -2.714 -25.228 1.00 83.69 214 GLU A CA 1
ATOM 1855 C C . GLU A 1 214 ? 17.457 -4.106 -25.856 1.00 83.69 214 GLU A C 1
ATOM 1857 O O . GLU A 1 214 ? 18.328 -4.514 -26.642 1.00 83.69 214 GLU A O 1
ATOM 1862 N N . THR A 1 215 ? 16.378 -4.828 -25.544 1.00 85.19 215 THR A N 1
ATOM 1863 C CA . THR A 1 215 ? 15.981 -6.047 -26.258 1.00 85.19 215 THR A CA 1
ATOM 1864 C C . THR A 1 215 ? 14.514 -5.979 -26.684 1.00 85.19 215 THR A C 1
ATOM 1866 O O . THR A 1 215 ? 13.606 -6.044 -25.861 1.00 85.19 215 THR A O 1
ATOM 1869 N N . PHE A 1 216 ? 14.281 -5.980 -27.994 1.00 81.94 216 PHE A N 1
ATOM 1870 C CA . PHE A 1 216 ? 12.947 -6.069 -28.583 1.00 81.94 216 PHE A CA 1
ATOM 1871 C C . PHE A 1 216 ? 12.533 -7.545 -28.698 1.00 81.94 216 PHE A C 1
ATOM 1873 O O . PHE A 1 216 ? 13.193 -8.327 -29.394 1.00 81.94 216 PHE A O 1
ATOM 1880 N N . LEU A 1 217 ? 11.435 -7.937 -28.053 1.00 77.25 217 LEU A N 1
ATOM 1881 C CA . LEU A 1 217 ? 10.837 -9.267 -28.183 1.00 77.25 217 LEU A CA 1
ATOM 1882 C C . LEU A 1 217 ? 9.712 -9.219 -29.235 1.00 77.25 217 LEU A C 1
ATOM 1884 O O . LEU A 1 217 ? 8.781 -8.423 -29.130 1.00 77.25 217 LEU A O 1
ATOM 1888 N N . CYS A 1 218 ? 9.845 -10.042 -30.282 1.00 58.19 218 CYS A N 1
ATOM 1889 C CA . CYS A 1 218 ? 8.881 -10.161 -31.386 1.00 58.19 218 CYS A CA 1
ATOM 1890 C C . CYS A 1 218 ? 7.719 -11.101 -31.050 1.00 58.19 218 CYS A C 1
ATOM 1892 O O . CYS A 1 218 ? 7.987 -12.152 -30.421 1.00 58.19 218 CYS A O 1
#

Organism: Scyliorhinus torazame (NCBI:txid75743)

Nearest PDB structures (foldseek):
  3lyc-assembly8_P  TM=2.329E-01  e=3.022E+00  Parabacteroides distasonis ATCC 8503